Protein 2Q0Z (pdb70)

Structure (mmCIF, N/CA/C/O backbone):
data_2Q0Z
#
_entry.id   2Q0Z
#
_cell.length_a   94.550
_cell.length_b   94.550
_cell.length_c   74.109
_cell.angle_alpha   90.000
_cell.angle_beta   90.000
_cell.angle_gamma   120.000
#
_symmetry.space_group_name_H-M   'P 31 2 1'
#
loop_
_entity.id
_entity.type
_entity.pdbx_description
1 polymer 'Protein PRO2281'
2 water water
#
loop_
_atom_site.group_PDB
_atom_site.id
_atom_site.type_symbol
_atom_site.label_atom_id
_atom_site.label_alt_id
_atom_site.label_comp_id
_atom_site.label_asym_id
_atom_site.label_entity_id
_atom_site.label_seq_id
_atom_site.pdbx_PDB_ins_code
_atom_site.Cartn_x
_atom_site.Cartn_y
_atom_site.Cartn_z
_atom_site.occupancy
_atom_site.B_iso_or_equiv
_atom_site.auth_seq_id
_atom_site.auth_comp_id
_atom_site.auth_asym_id
_atom_site.auth_atom_id
_atom_site.pdbx_PDB_model_num
ATOM 1 N N . THR A 1 43 ? 6.853 25.212 23.735 1.00 33.11 33 THR X N 1
ATOM 2 C CA . THR A 1 43 ? 6.777 25.595 25.174 1.00 32.81 33 THR X CA 1
ATOM 3 C C . THR A 1 43 ? 5.353 26.009 25.542 1.00 34.20 33 THR X C 1
ATOM 4 O O . THR A 1 43 ? 4.876 27.068 25.129 1.00 33.42 33 THR X O 1
ATOM 8 N N . LYS A 1 44 ? 4.677 25.166 26.316 1.00 34.08 34 LYS X N 1
ATOM 9 C CA . LYS A 1 44 ? 3.308 25.439 26.737 1.00 32.96 34 LYS X CA 1
ATOM 10 C C . LYS A 1 44 ? 3.314 26.078 28.117 1.00 30.46 34 LYS X C 1
ATOM 11 O O . LYS A 1 44 ? 4.346 26.118 28.787 1.00 27.77 34 LYS X O 1
ATOM 17 N N . VAL A 1 45 ? 2.159 26.581 28.541 1.00 26.42 35 VAL X N 1
ATOM 18 C CA . VAL A 1 45 ? 2.059 27.218 29.844 1.00 21.99 35 VAL X CA 1
ATOM 19 C C . VAL A 1 45 ? 2.504 26.244 30.916 1.00 20.52 35 VAL X C 1
ATOM 20 O O . VAL A 1 45 ? 3.186 26.615 31.863 1.00 17.91 35 VAL X O 1
ATOM 24 N N . ARG A 1 46 ? 2.098 24.993 30.755 1.00 18.37 36 ARG X N 1
ATOM 25 C CA . ARG A 1 46 ? 2.474 23.932 31.669 1.00 18.14 36 ARG X CA 1
ATOM 26 C C . ARG A 1 46 ? 3.998 23.911 31.856 1.00 16.71 36 ARG X C 1
ATOM 27 O O . ARG A 1 46 ? 4.485 23.895 32.983 1.00 15.95 36 ARG X O 1
ATOM 35 N N . GLY A 1 47 ? 4.732 23.889 30.741 1.00 15.41 37 GLY X N 1
ATOM 36 C CA . GLY A 1 47 ? 6.184 23.881 30.779 1.00 13.00 37 GLY X CA 1
ATOM 37 C C . GLY A 1 47 ? 6.733 25.121 31.458 1.00 12.44 37 GLY X C 1
ATOM 38 O O . GLY A 1 47 ? 7.693 25.034 32.208 1.00 12.64 37 GLY X O 1
ATOM 39 N N . LEU A 1 48 ? 6.131 26.277 31.213 1.00 11.24 38 LEU X N 1
ATOM 40 C CA . LEU A 1 48 ? 6.607 27.506 31.840 1.00 12.39 38 LEU X CA 1
ATOM 41 C C . LEU A 1 48 ? 6.403 27.477 33.349 1.00 12.53 38 LEU X C 1
ATOM 42 O O . LEU A 1 48 ? 7.254 27.940 34.113 1.00 10.79 38 LEU X O 1
ATOM 47 N N . ILE A 1 49 ? 5.269 26.935 33.781 1.00 10.55 39 ILE X N 1
ATOM 48 C CA . ILE A 1 49 ? 4.986 26.854 35.203 1.00 11.68 39 ILE X CA 1
ATOM 49 C C . ILE A 1 49 ? 5.990 25.904 35.842 1.00 12.92 39 ILE X C 1
ATOM 50 O O . ILE A 1 49 ? 6.447 26.128 36.965 1.00 12.36 39 ILE X O 1
ATOM 55 N N . GLU A 1 50 ? 6.353 24.853 35.114 1.00 13.32 40 GLU X N 1
ATOM 56 C CA . GLU A 1 50 ? 7.322 23.891 35.623 1.00 15.41 40 GLU X CA 1
ATOM 57 C C . GLU A 1 50 ? 8.695 24.548 35.780 1.00 14.56 40 GLU X C 1
ATOM 58 O O . GLU A 1 50 ? 9.408 24.277 36.744 1.00 15.91 40 GLU X O 1
ATOM 64 N N . ILE A 1 51 ? 9.061 25.419 34.842 1.00 13.33 41 ILE X N 1
ATOM 65 C CA . ILE A 1 51 ? 10.348 26.112 34.914 1.00 12.25 41 ILE X CA 1
ATOM 66 C C . ILE A 1 51 ? 10.402 27.003 36.156 1.00 11.70 41 ILE X C 1
ATOM 67 O O . ILE A 1 51 ? 11.434 27.096 36.827 1.00 10.70 41 ILE X O 1
ATOM 72 N N . ILE A 1 52 ? 9.288 27.654 36.466 1.00 9.05 42 ILE X N 1
ATOM 73 C CA . ILE A 1 52 ? 9.234 28.525 37.629 1.00 10.20 42 ILE X CA 1
ATOM 74 C C . ILE A 1 52 ? 9.250 27.725 38.936 1.00 10.95 42 ILE X C 1
ATOM 75 O O . ILE A 1 52 ? 10.005 28.041 39.858 1.00 9.94 42 ILE X O 1
ATOM 80 N N . SER A 1 53 ? 8.432 26.679 39.013 1.00 12.47 43 SER X N 1
ATOM 81 C CA . SER A 1 53 ? 8.370 25.878 40.230 1.00 13.44 43 SER X CA 1
ATOM 82 C C . SER A 1 53 ? 9.602 25.010 40.484 1.00 13.86 43 SER X C 1
ATOM 83 O O . SER A 1 53 ? 9.839 24.595 41.616 1.00 13.57 43 SER X O 1
ATOM 86 N N . ASN A 1 54 ? 10.387 24.739 39.444 1.00 13.64 44 ASN X N 1
ATOM 87 C CA . ASN A 1 54 ? 11.597 23.933 39.608 1.00 14.91 44 ASN X CA 1
ATOM 88 C C . ASN A 1 54 ? 12.797 24.788 40.056 1.00 14.60 44 ASN X C 1
ATOM 89 O O . ASN A 1 54 ? 13.879 24.262 40.299 1.00 15.51 44 ASN X O 1
ATOM 94 N N . ALA A 1 55 ? 12.597 26.098 40.193 1.00 14.15 45 ALA X N 1
ATOM 95 C CA . ALA A 1 55 ? 13.670 27.004 40.604 1.00 13.34 45 ALA X CA 1
ATOM 96 C C . ALA A 1 55 ? 14.289 26.643 41.950 1.00 12.84 45 ALA X C 1
ATOM 97 O O . ALA A 1 55 ? 13.615 26.123 42.841 1.00 13.01 45 ALA X O 1
ATOM 99 N N . ALA A 1 56 ? 15.577 26.940 42.088 1.00 12.19 46 ALA X N 1
ATOM 100 C CA . ALA A 1 56 ? 16.314 26.662 43.319 1.00 14.77 46 ALA X CA 1
ATOM 101 C C . ALA A 1 56 ? 15.775 27.509 44.460 1.00 14.47 46 ALA X C 1
ATOM 102 O O . ALA A 1 56 ? 15.979 27.207 45.638 1.00 13.97 46 ALA X O 1
ATOM 104 N N . GLU A 1 57 ? 15.085 28.579 44.098 1.00 15.59 47 GLU X N 1
ATOM 105 C CA . GLU A 1 57 ? 14.525 29.473 45.084 1.00 16.70 47 GLU X CA 1
ATOM 106 C C . GLU A 1 57 ? 13.422 28.803 45.906 1.00 16.63 47 GLU X C 1
ATOM 107 O O . GLU A 1 57 ? 13.177 29.199 47.040 1.00 14.07 47 GLU X O 1
ATOM 113 N N . TYR A 1 58 ? 12.796 27.764 45.348 1.00 16.35 48 TYR X N 1
ATOM 114 C CA . TYR A 1 58 ? 11.726 27.028 46.027 1.00 17.29 48 TYR X CA 1
ATOM 115 C C . TYR A 1 58 ? 12.210 25.716 46.650 1.00 18.81 48 TYR X C 1
ATOM 116 O O . TYR A 1 58 ? 11.406 24.870 47.035 1.00 18.38 48 TYR X O 1
ATOM 125 N N . GLU A 1 59 ? 13.523 25.562 46.769 1.00 22.13 49 GLU X N 1
ATOM 126 C CA . GLU A 1 59 ? 14.097 24.349 47.322 1.00 25.93 49 GLU X CA 1
ATOM 127 C C . GLU A 1 59 ? 13.705 24.162 48.772 1.00 28.31 49 GLU X C 1
ATOM 128 O O . GLU A 1 59 ? 13.831 23.065 49.308 1.00 27.88 49 GLU X O 1
ATOM 134 N N . ASN A 1 60 ? 13.226 25.224 49.415 1.00 29.83 50 ASN X N 1
ATOM 135 C CA . ASN A 1 60 ? 12.858 25.104 50.818 1.00 30.89 50 ASN X CA 1
ATOM 136 C C . ASN A 1 60 ? 11.428 25.463 51.157 1.00 29.16 50 ASN X C 1
ATOM 137 O O . ASN A 1 60 ? 11.154 25.960 52.247 1.00 27.14 50 ASN X O 1
ATOM 142 N N . ILE A 1 61 ? 10.509 25.214 50.233 1.00 25.88 51 ILE X N 1
ATOM 143 C CA . ILE A 1 61 ? 9.107 25.473 50.520 1.00 23.29 51 ILE X CA 1
ATOM 144 C C . ILE A 1 61 ? 8.667 24.398 51.519 1.00 24.69 51 ILE X C 1
ATOM 145 O O . ILE A 1 61 ? 8.950 23.213 51.339 1.00 23.54 51 ILE X O 1
ATOM 150 N N . PRO A 1 62 ? 7.965 24.799 52.587 1.00 26.55 52 PRO X N 1
ATOM 151 C CA . PRO A 1 62 ? 7.499 23.860 53.609 1.00 27.35 52 PRO X CA 1
ATOM 152 C C . PRO A 1 62 ? 6.805 22.577 53.143 1.00 29.04 52 PRO X C 1
ATOM 153 O O . PRO A 1 62 ? 5.865 22.617 52.348 1.00 26.96 52 PRO X O 1
ATOM 157 N N . ILE A 1 63 ? 7.303 21.439 53.631 1.00 30.37 53 ILE X N 1
ATOM 158 C CA . ILE A 1 63 ? 6.695 20.125 53.370 1.00 31.75 53 ILE X CA 1
ATOM 159 C C . ILE A 1 63 ? 6.105 19.661 54.714 1.00 35.86 53 ILE X C 1
ATOM 160 O O . ILE A 1 63 ? 6.833 19.324 55.649 1.00 33.86 53 ILE X O 1
ATOM 165 N N . ARG A 1 64 ? 4.785 19.599 54.798 1.00 40.70 54 ARG X N 1
ATOM 166 C CA . ARG A 1 64 ? 4.135 19.268 56.054 1.00 46.30 54 ARG X CA 1
ATOM 167 C C . ARG A 1 64 ? 3.619 17.859 56.182 1.00 51.16 54 ARG X C 1
ATOM 168 O O . ARG A 1 64 ? 3.342 17.192 55.193 1.00 52.09 54 ARG X O 1
ATOM 176 N N . HIS A 1 65 ? 3.556 17.403 57.423 1.00 57.68 55 HIS X N 1
ATOM 177 C CA . HIS A 1 65 ? 2.902 16.154 57.738 1.00 64.89 55 HIS X CA 1
ATOM 178 C C . HIS A 1 65 ? 1.397 16.421 57.596 1.00 67.40 55 HIS X C 1
ATOM 179 O O . HIS A 1 65 ? 0.865 17.429 58.098 1.00 65.25 55 HIS X O 1
ATOM 186 N N . HIS A 1 66 ? 0.719 15.534 56.893 1.00 69.93 56 HIS X N 1
ATOM 187 C CA . HIS A 1 66 ? -0.715 15.601 56.844 1.00 68.65 56 HIS X CA 1
ATOM 188 C C . HIS A 1 66 ? -1.319 16.546 55.863 1.00 64.22 56 HIS X C 1
ATOM 189 O O . HIS A 1 66 ? -2.472 16.950 55.990 1.00 61.37 56 HIS X O 1
ATOM 196 N N . GLU A 1 67 ? -0.533 16.931 54.880 1.00 58.83 57 GLU X N 1
ATOM 197 C CA . GLU A 1 67 ? -1.123 17.741 53.841 1.00 56.31 57 GLU X CA 1
ATOM 198 C C . GLU A 1 67 ? -1.341 16.916 52.572 1.00 56.12 57 GLU X C 1
ATOM 199 O O . GLU A 1 67 ? -2.111 17.331 51.703 1.00 56.13 57 GLU X O 1
ATOM 205 N N . ASP A 1 68 ? -0.734 15.732 52.489 1.00 58.78 58 ASP X N 1
ATOM 206 C CA . ASP A 1 68 ? -0.747 15.002 51.229 1.00 59.92 58 ASP X CA 1
ATOM 207 C C . ASP A 1 68 ? -2.122 14.838 50.701 1.00 61.46 58 ASP X C 1
ATOM 208 O O . ASP A 1 68 ? -2.348 14.799 49.496 1.00 63.36 58 ASP X O 1
ATOM 213 N N . ASN A 1 69 ? -3.056 14.773 51.627 1.00 63.44 59 ASN X N 1
ATOM 214 C CA . ASN A 1 69 ? -4.441 14.590 51.265 1.00 66.80 59 ASN X CA 1
ATOM 215 C C . ASN A 1 69 ? -4.925 15.708 50.361 1.00 63.68 59 ASN X C 1
ATOM 216 O O . ASN A 1 69 ? -5.377 15.460 49.237 1.00 65.80 59 ASN X O 1
ATOM 221 N N . LEU A 1 70 ? -4.845 16.937 50.870 1.00 58.33 60 LEU X N 1
ATOM 222 C CA . LEU A 1 70 ? -5.245 18.115 50.110 1.00 50.70 60 LEU X CA 1
ATOM 223 C C . LEU A 1 70 ? -4.467 18.131 48.803 1.00 47.46 60 LEU X C 1
ATOM 224 O O . LEU A 1 70 ? -5.039 18.375 47.747 1.00 44.13 60 LEU X O 1
ATOM 229 N N . LEU A 1 71 ? -3.168 17.847 48.878 1.00 43.07 61 LEU X N 1
ATOM 230 C CA . LEU A 1 71 ? -2.298 17.893 47.703 1.00 41.37 61 LEU X CA 1
ATOM 231 C C . LEU A 1 71 ? -2.650 16.867 46.654 1.00 43.74 61 LEU X C 1
ATOM 232 O O . LEU A 1 71 ? -2.628 17.148 45.455 1.00 40.69 61 LEU X O 1
ATOM 237 N N . ARG A 1 72 ? -2.958 15.670 47.126 1.00 47.81 62 ARG X N 1
ATOM 238 C CA . ARG A 1 72 ? -3.375 14.581 46.272 1.00 52.07 62 ARG X CA 1
ATOM 239 C C . ARG A 1 72 ? -4.640 14.992 45.539 1.00 54.85 62 ARG X C 1
ATOM 240 O O . ARG A 1 72 ? -4.802 14.678 44.364 1.00 53.21 62 ARG X O 1
ATOM 248 N N . GLN A 1 73 ? -5.543 15.686 46.236 1.00 58.45 63 GLN X N 1
ATOM 249 C CA . GLN A 1 73 ? -6.812 16.072 45.624 1.00 60.81 63 GLN X CA 1
ATOM 250 C C . GLN A 1 73 ? -6.591 17.255 44.728 1.00 56.93 63 GLN X C 1
ATOM 251 O O . GLN A 1 73 ? -7.059 17.265 43.596 1.00 56.56 63 GLN X O 1
ATOM 257 N N . LEU A 1 74 ? -5.914 18.262 45.261 1.00 50.88 64 LEU X N 1
ATOM 258 C CA . LEU A 1 74 ? -5.476 19.408 44.481 1.00 42.72 64 LEU X CA 1
ATOM 259 C C . LEU A 1 74 ? -4.909 18.872 43.152 1.00 40.22 64 LEU X C 1
ATOM 260 O O . LEU A 1 74 ? -5.283 19.340 42.086 1.00 38.67 64 LEU X O 1
ATOM 265 N N . ALA A 1 75 ? -3.999 17.899 43.232 1.00 38.97 65 ALA X N 1
ATOM 266 C CA . ALA A 1 75 ? -3.381 17.311 42.048 1.00 40.24 65 ALA X CA 1
ATOM 267 C C . ALA A 1 75 ? -4.412 16.713 41.115 1.00 42.92 65 ALA X C 1
ATOM 268 O O . ALA A 1 75 ? -4.151 16.530 39.932 1.00 41.70 65 ALA X O 1
ATOM 270 N N . GLN A 1 76 ? -5.580 16.392 41.650 1.00 47.35 66 GLN X N 1
ATOM 271 C CA . GLN A 1 76 ? -6.633 15.813 40.837 1.00 51.84 66 GLN X CA 1
ATOM 272 C C . GLN A 1 76 ? -7.440 16.874 40.094 1.00 49.74 66 GLN X C 1
ATOM 273 O O . GLN A 1 76 ? -7.982 16.606 39.019 1.00 47.14 66 GLN X O 1
ATOM 279 N N . LYS A 1 77 ? -7.488 18.074 40.672 1.00 46.55 67 LYS X N 1
ATOM 280 C CA . LYS A 1 77 ? -8.293 19.185 40.173 1.00 40.83 67 LYS X CA 1
ATOM 281 C C . LYS A 1 77 ? -7.635 20.235 39.295 1.00 35.59 67 LYS X C 1
ATOM 282 O O . LYS A 1 77 ? -8.283 20.793 38.412 1.00 32.28 67 LYS X O 1
ATOM 288 N N . VAL A 1 78 ? -6.359 20.512 39.537 1.00 30.18 68 VAL X N 1
ATOM 289 C CA . VAL A 1 78 ? -5.653 21.507 38.741 1.00 26.41 68 VAL X CA 1
ATOM 290 C C . VAL A 1 78 ? -5.735 21.167 37.258 1.00 25.04 68 VAL X C 1
ATOM 291 O O . VAL A 1 78 ? -5.793 19.996 36.881 1.00 26.59 68 VAL X O 1
ATOM 295 N N . PRO A 1 79 ? -5.740 22.195 36.397 1.00 24.33 69 PRO X N 1
ATOM 296 C CA . PRO A 1 79 ? -5.818 22.065 34.938 1.00 24.95 69 PRO X CA 1
ATOM 297 C C . PRO A 1 79 ? -4.715 21.228 34.289 1.00 25.94 69 PRO X C 1
ATOM 298 O O . PRO A 1 79 ? -4.936 20.612 33.244 1.00 25.62 69 PRO X O 1
ATOM 302 N N . HIS A 1 80 ? -3.525 21.217 34.888 1.00 24.89 70 HIS X N 1
ATOM 303 C CA . HIS A 1 80 ? -2.410 20.446 34.327 1.00 26.32 70 HIS X CA 1
ATOM 304 C C . HIS A 1 80 ? -1.940 19.371 35.287 1.00 30.54 70 HIS X C 1
ATOM 305 O O . HIS A 1 80 ? -1.078 19.595 36.140 1.00 26.85 70 HIS X O 1
ATOM 312 N N . LYS A 1 81 ? -2.494 18.180 35.111 1.00 34.97 71 LYS X N 1
ATOM 313 C CA . LYS A 1 81 ? -2.200 17.094 36.016 1.00 39.40 71 LYS X CA 1
ATOM 314 C C . LYS A 1 81 ? -0.755 16.654 35.997 1.00 38.53 71 LYS X C 1
ATOM 315 O O . LYS A 1 81 ? -0.133 16.586 34.948 1.00 34.05 71 LYS X O 1
ATOM 321 N N . LEU A 1 82 ? -0.223 16.391 37.185 1.00 38.12 72 LEU X N 1
ATOM 322 C CA . LEU A 1 82 ? 1.165 15.980 37.342 1.00 40.26 72 LEU X CA 1
ATOM 323 C C . LEU A 1 82 ? 1.286 14.470 37.351 1.00 48.68 72 LEU X C 1
ATOM 324 O O . LEU A 1 82 ? 0.390 13.763 37.808 1.00 42.52 72 LEU X O 1
ATOM 329 N N . ASN A 1 83 ? 2.427 13.990 36.888 1.00 62.35 73 ASN X N 1
ATOM 330 C CA . ASN A 1 83 ? 2.643 12.582 36.769 1.00 72.70 73 ASN X CA 1
ATOM 331 C C . ASN A 1 83 ? 2.974 11.716 37.952 1.00 75.80 73 ASN X C 1
ATOM 332 O O . ASN A 1 83 ? 2.118 11.046 38.498 1.00 77.45 73 ASN X O 1
ATOM 337 N N . ASN A 1 84 ? 4.193 11.759 38.431 1.00 77.74 74 ASN X N 1
ATOM 338 C CA . ASN A 1 84 ? 4.629 10.772 39.481 1.00 81.12 74 ASN X CA 1
ATOM 339 C C . ASN A 1 84 ? 4.372 11.389 40.802 1.00 75.21 74 ASN X C 1
ATOM 340 O O . ASN A 1 84 ? 4.360 10.521 41.795 1.00 78.21 74 ASN X O 1
ATOM 345 N N . PRO A 1 85 ? 3.523 12.468 40.673 1.00 62.39 75 PRO X N 1
ATOM 346 C CA . PRO A 1 85 ? 3.655 13.213 41.897 1.00 58.11 75 PRO X CA 1
ATOM 347 C C . PRO A 1 85 ? 4.257 12.835 43.135 1.00 53.77 75 PRO X C 1
ATOM 348 O O . PRO A 1 85 ? 3.719 12.012 43.776 1.00 48.97 75 PRO X O 1
ATOM 352 N N . LYS A 1 86 ? 5.436 13.400 43.444 1.00 48.84 76 LYS X N 1
ATOM 353 C CA . LYS A 1 86 ? 6.065 13.131 44.739 1.00 46.36 76 LYS X CA 1
ATOM 354 C C . LYS A 1 86 ? 5.651 14.250 45.717 1.00 43.94 76 LYS X C 1
ATOM 355 O O . LYS A 1 86 ? 6.310 15.291 45.783 1.00 41.73 76 LYS X O 1
ATOM 361 N N . PHE A 1 87 ? 4.573 14.037 46.474 1.00 42.20 77 PHE X N 1
ATOM 362 C CA . PHE A 1 87 ? 4.077 15.028 47.432 1.00 41.66 77 PHE X CA 1
ATOM 363 C C . PHE A 1 87 ? 5.000 15.279 48.620 1.00 42.99 77 PHE X C 1
ATOM 364 O O . PHE A 1 87 ? 4.544 15.564 49.728 1.00 41.53 77 PHE X O 1
ATOM 372 N N . ASN A 1 88 ? 6.299 15.180 48.370 1.00 45.73 78 ASN X N 1
ATOM 373 C CA . ASN A 1 88 ? 7.319 15.408 49.384 1.00 46.04 78 ASN X CA 1
ATOM 374 C C . ASN A 1 88 ? 8.355 16.340 48.775 1.00 41.68 78 ASN X C 1
ATOM 375 O O . ASN A 1 88 ? 9.280 16.806 49.438 1.00 38.28 78 ASN X O 1
ATOM 380 N N . ASP A 1 89 ? 8.157 16.617 47.495 1.00 35.98 79 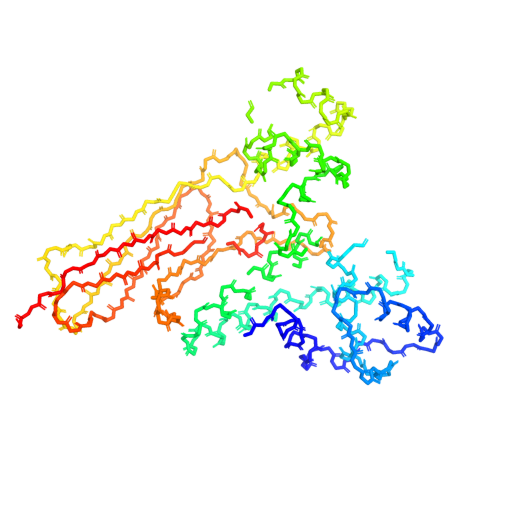ASP X N 1
ATOM 381 C CA . ASP A 1 89 ? 9.036 17.464 46.715 1.00 31.64 79 ASP X CA 1
ATOM 382 C C . ASP A 1 89 ? 8.535 18.890 46.802 1.00 28.37 79 ASP X C 1
ATOM 383 O O . ASP A 1 89 ? 7.419 19.172 46.404 1.00 26.51 79 ASP X O 1
ATOM 388 N N . PRO A 1 90 ? 9.344 19.808 47.329 1.00 25.03 80 PRO X N 1
ATOM 389 C CA . PRO A 1 90 ? 8.906 21.201 47.426 1.00 23.08 80 PRO X CA 1
ATOM 390 C C . PRO A 1 90 ? 8.538 21.760 46.062 1.00 21.04 80 PRO X C 1
ATOM 391 O O . PRO A 1 90 ? 7.680 22.624 45.966 1.00 19.19 80 PRO X O 1
ATOM 395 N N . HIS A 1 91 ? 9.196 21.277 45.013 1.00 19.52 81 HIS X N 1
ATOM 396 C CA . HIS A 1 91 ? 8.917 21.753 43.666 1.00 18.82 81 HIS X CA 1
ATOM 397 C C . HIS A 1 91 ? 7.585 21.236 43.156 1.00 19.76 81 HIS X C 1
ATOM 398 O O . HIS A 1 91 ? 6.923 21.897 42.364 1.00 20.23 81 HIS X O 1
ATOM 405 N N . VAL A 1 92 ? 7.174 20.065 43.623 1.00 19.70 82 VAL X N 1
ATOM 406 C CA . VAL A 1 92 ? 5.883 19.530 43.209 1.00 18.72 82 VAL X CA 1
ATOM 407 C C . VAL A 1 92 ? 4.801 20.351 43.903 1.00 19.13 82 VAL X C 1
ATOM 408 O O . VAL A 1 92 ? 3.833 20.779 43.279 1.00 17.50 82 VAL X O 1
ATOM 412 N N . LYS A 1 93 ? 4.965 20.558 45.204 1.00 19.71 83 LYS X N 1
ATOM 413 C CA . LYS A 1 93 ? 4.017 21.361 45.961 1.00 20.25 83 LYS X CA 1
ATOM 414 C C . LYS A 1 93 ? 3.885 22.744 45.347 1.00 18.97 83 LYS X C 1
ATOM 415 O O . LYS A 1 93 ? 2.784 23.257 45.194 1.00 19.43 83 LYS X O 1
ATOM 421 N N . THR A 1 94 ? 5.020 23.352 45.018 1.00 17.19 84 THR X N 1
ATOM 422 C CA . THR A 1 94 ? 5.034 24.681 44.426 1.00 16.18 84 THR X CA 1
ATOM 423 C C . THR A 1 94 ? 4.261 24.730 43.107 1.00 16.90 84 THR X C 1
ATOM 424 O O . THR A 1 94 ? 3.560 25.702 42.826 1.00 16.39 84 THR X O 1
ATOM 428 N N . ASN A 1 95 ? 4.386 23.680 42.302 1.00 15.77 85 ASN X N 1
ATOM 429 C CA . ASN A 1 95 ? 3.692 23.623 41.021 1.00 16.10 85 ASN X CA 1
ATOM 430 C C . ASN A 1 95 ? 2.178 23.567 41.232 1.00 16.12 85 ASN X C 1
ATOM 431 O O . ASN A 1 95 ? 1.414 24.240 40.534 1.00 13.47 85 ASN X O 1
ATOM 436 N N . LEU A 1 96 ? 1.743 22.768 42.200 1.00 15.22 86 LEU X N 1
ATOM 437 C CA . LEU A 1 96 ? 0.318 22.649 42.485 1.00 14.68 86 LEU X CA 1
ATOM 438 C C . LEU A 1 96 ? -0.252 23.945 43.063 1.00 13.59 86 LEU X C 1
ATOM 439 O O . LEU A 1 96 ? -1.347 24.365 42.689 1.00 13.15 86 LEU X O 1
ATOM 444 N N . LEU A 1 97 ? 0.483 24.576 43.976 1.00 12.52 87 LEU X N 1
ATOM 445 C CA . LEU A 1 97 ? 0.011 25.815 44.585 1.00 12.36 87 LEU X CA 1
ATOM 446 C C . LEU A 1 97 ? -0.046 26.954 43.569 1.00 12.28 87 LEU X C 1
ATOM 447 O O . LEU A 1 97 ? -0.871 27.859 43.690 1.00 11.10 87 LEU X O 1
ATOM 452 N N . LEU A 1 98 ? 0.825 26.913 42.567 1.00 11.94 88 LEU X N 1
ATOM 453 C CA . LEU A 1 98 ? 0.806 27.947 41.541 1.00 11.74 88 LEU X CA 1
ATOM 454 C C . LEU A 1 98 ? -0.444 27.759 40.686 1.00 12.24 88 LEU X C 1
ATOM 455 O O . LEU A 1 98 ? -1.124 28.726 40.353 1.00 11.35 88 LEU X O 1
ATOM 460 N N . GLN A 1 99 ? -0.756 26.513 40.343 1.00 14.60 89 GLN X N 1
ATOM 461 C CA . GLN A 1 99 ? -1.942 26.241 39.532 1.00 15.93 89 GLN X CA 1
ATOM 462 C C . GLN A 1 99 ? -3.213 26.565 40.306 1.00 15.80 89 GLN X C 1
ATOM 463 O O . GLN A 1 99 ? -4.183 27.071 39.741 1.00 16.69 89 GLN X O 1
ATOM 469 N N . ALA A 1 100 ? -3.200 26.263 41.600 1.00 14.63 90 ALA X N 1
ATOM 470 C CA . ALA A 1 100 ? -4.345 26.524 42.459 1.00 16.15 90 ALA X CA 1
ATOM 471 C C . ALA A 1 100 ? -4.597 28.029 42.522 1.00 17.71 90 ALA X C 1
ATOM 472 O O . ALA A 1 100 ? -5.744 28.479 42.536 1.00 17.21 90 ALA X O 1
ATOM 474 N N . HIS A 1 101 ? -3.511 28.798 42.565 1.00 14.63 91 HIS X N 1
ATOM 475 C CA . HIS A 1 101 ? -3.589 30.255 42.612 1.00 13.55 91 HIS X CA 1
ATOM 476 C C . HIS A 1 101 ? -4.242 30.767 41.327 1.00 13.85 91 HIS X C 1
ATOM 477 O O . HIS A 1 101 ? -5.160 31.587 41.367 1.00 13.26 91 HIS X O 1
ATOM 484 N N . LEU A 1 102 ? -3.765 30.268 40.191 1.00 12.40 92 LEU X N 1
ATOM 485 C CA . LEU A 1 102 ? -4.297 30.663 38.894 1.00 12.35 92 LEU X CA 1
ATOM 486 C C . LEU A 1 102 ? -5.766 30.285 38.735 1.00 11.62 92 LEU X C 1
ATOM 487 O O . LEU A 1 102 ? -6.514 30.962 38.034 1.00 12.13 92 LEU X O 1
ATOM 492 N N . SER A 1 103 ? -6.169 29.194 39.374 1.00 12.28 93 SER X N 1
ATOM 493 C CA . SER A 1 103 ? -7.552 28.736 39.302 1.00 15.05 93 SER X CA 1
ATOM 494 C C . SER A 1 103 ? -8.372 29.285 40.462 1.00 16.19 93 SER X C 1
ATOM 495 O O . SER A 1 103 ? -9.573 29.028 40.554 1.00 16.79 93 SER X O 1
ATOM 498 N N . ARG A 1 104 ? -7.719 30.042 41.340 1.00 16.74 94 ARG X N 1
ATOM 499 C CA . ARG A 1 104 ? -8.377 30.632 42.503 1.00 21.04 94 ARG X CA 1
ATOM 500 C C . ARG A 1 104 ? -9.153 29.570 43.283 1.00 25.61 94 ARG X C 1
ATOM 501 O O . ARG A 1 104 ? -10.352 29.711 43.526 1.00 23.68 94 ARG X O 1
ATOM 517 N N . GLN A 1 106 ? -9.888 27.031 46.647 1.00 43.55 96 GLN X N 1
ATOM 518 C CA . GLN A 1 106 ? -9.913 27.057 48.097 1.00 48.23 96 GLN X CA 1
ATOM 519 C C . GLN A 1 106 ? -8.762 26.281 48.719 1.00 44.69 96 GLN X C 1
ATOM 520 O O . GLN A 1 106 ? -8.572 25.105 48.403 1.00 44.37 96 GLN X O 1
ATOM 526 N N . LEU A 1 107 ? -7.995 26.932 49.591 1.00 41.34 97 LEU X N 1
ATOM 527 C CA . LEU A 1 107 ? -6.928 26.246 50.323 1.00 37.10 97 LEU X CA 1
ATOM 528 C C . LEU A 1 107 ? -6.950 26.504 51.830 1.00 34.77 97 LEU X C 1
ATOM 529 O O . LEU A 1 107 ? -7.510 27.492 52.319 1.00 34.56 97 LEU X O 1
ATOM 534 N N . SER A 1 108 ? -6.317 25.584 52.551 1.00 31.80 98 SER X N 1
ATOM 535 C CA . SER A 1 108 ? -6.142 25.685 53.995 1.00 30.84 98 SER X CA 1
ATOM 536 C C . SER A 1 108 ? -5.293 26.914 54.311 1.00 30.77 98 SER X C 1
ATOM 537 O O . SER A 1 108 ? -4.464 27.356 53.508 1.00 30.61 98 SER X O 1
ATOM 540 N N . ALA A 1 109 ? -5.497 27.453 55.501 1.00 30.69 99 ALA X N 1
ATOM 541 C CA . ALA A 1 109 ? -4.777 28.634 55.928 1.00 31.58 99 ALA X CA 1
ATOM 542 C C . ALA A 1 109 ? -3.282 28.441 55.731 1.00 32.75 99 ALA X C 1
ATOM 543 O O . ALA A 1 109 ? -2.587 29.336 55.255 1.00 31.21 99 ALA X O 1
ATOM 545 N N . GLU A 1 110 ? -2.799 27.256 56.083 1.00 33.40 100 GLU X N 1
ATOM 546 C CA . GLU A 1 110 ? -1.387 26.931 55.962 1.00 35.04 100 GLU X CA 1
ATOM 547 C C . GLU A 1 110 ? -0.948 26.937 54.509 1.00 32.07 100 GLU X C 1
ATOM 548 O O . GLU A 1 110 ? 0.080 27.513 54.161 1.00 29.63 100 GLU X O 1
ATOM 554 N N . LEU A 1 111 ? -1.723 26.274 53.662 1.00 28.63 101 LEU X N 1
ATOM 555 C CA . LEU A 1 111 ? -1.396 26.239 52.249 1.00 25.86 101 LEU X CA 1
ATOM 556 C C . LEU A 1 111 ? -1.468 27.639 51.653 1.00 26.68 101 LEU X C 1
ATOM 557 O O . LEU A 1 111 ? -0.710 27.969 50.742 1.00 25.29 101 LEU X O 1
ATOM 562 N N . GLN A 1 112 ? -2.380 28.461 52.162 1.00 28.25 102 GLN X N 1
ATOM 563 C CA . GLN A 1 112 ? -2.514 29.822 51.666 1.00 30.41 102 GLN X CA 1
ATOM 564 C C . GLN A 1 112 ? -1.259 30.606 52.024 1.00 31.02 102 GLN X C 1
ATOM 565 O O . GLN A 1 112 ? -0.810 31.459 51.258 1.00 29.81 102 GLN X O 1
ATOM 571 N N . SER A 1 113 ? -0.695 30.313 53.192 1.00 30.35 103 SER X N 1
ATOM 572 C CA . SER A 1 113 ? 0.521 30.984 53.634 1.00 28.53 103 SER X CA 1
ATOM 573 C C . SER A 1 113 ? 1.696 30.536 52.777 1.00 26.10 103 SER X C 1
ATOM 574 O O . SER A 1 113 ? 2.563 31.340 52.436 1.00 23.21 103 SER X O 1
ATOM 577 N N . ASP A 1 114 ? 1.733 29.250 52.439 1.00 23.09 104 ASP X N 1
ATOM 578 C CA . ASP A 1 114 ? 2.810 28.737 51.602 1.00 19.72 104 ASP X CA 1
ATOM 579 C C . ASP A 1 114 ? 2.715 29.420 50.235 1.00 19.03 104 ASP X C 1
ATOM 580 O O . ASP A 1 114 ? 3.723 29.828 49.663 1.00 17.18 104 ASP X O 1
ATOM 585 N N . THR A 1 115 ? 1.491 29.548 49.728 1.00 17.12 105 THR X N 1
ATOM 586 C CA . THR A 1 115 ? 1.242 30.179 48.434 1.00 17.65 105 THR X CA 1
ATOM 587 C C . THR A 1 115 ? 1.746 31.618 48.410 1.00 19.05 105 THR X C 1
ATOM 588 O O . THR A 1 115 ? 2.287 32.084 47.404 1.00 16.18 105 THR X O 1
ATOM 592 N N . GLU A 1 116 ? 1.553 32.323 49.519 1.00 20.54 106 GLU X N 1
ATOM 593 C CA . GLU A 1 116 ? 1.981 33.709 49.611 1.00 22.87 106 GLU X CA 1
ATOM 594 C C . GLU A 1 116 ? 3.499 33.777 49.522 1.00 22.18 106 GLU X C 1
ATOM 595 O O . GLU A 1 116 ? 4.058 34.698 48.925 1.00 20.40 106 GLU X O 1
ATOM 601 N N . GLU A 1 117 ? 4.167 32.790 50.107 1.00 21.17 107 GLU X N 1
ATOM 602 C CA . GLU A 1 117 ? 5.623 32.755 50.082 1.00 20.70 107 GLU X CA 1
ATOM 603 C C . GLU A 1 117 ? 6.113 32.531 48.656 1.00 17.55 107 GLU X C 1
ATOM 604 O O . GLU A 1 117 ? 7.003 33.223 48.179 1.00 17.74 107 GLU X O 1
ATOM 610 N N . ILE A 1 118 ? 5.524 31.552 47.985 1.00 15.79 108 ILE X N 1
ATOM 611 C CA . ILE A 1 118 ? 5.864 31.233 46.606 1.00 13.80 108 ILE X CA 1
ATOM 612 C C . ILE A 1 118 ? 5.673 32.482 45.743 1.00 12.12 108 ILE X C 1
ATOM 613 O O . ILE A 1 118 ? 6.548 32.888 44.977 1.00 11.57 108 ILE X O 1
ATOM 618 N N . LEU A 1 119 ? 4.507 33.097 45.888 1.00 11.40 109 LEU X N 1
ATOM 619 C CA . LEU A 1 119 ? 4.174 34.277 45.104 1.00 12.20 109 LEU X CA 1
ATOM 620 C C . LEU A 1 119 ? 5.154 35.433 45.270 1.00 12.41 109 LEU X C 1
ATOM 621 O O . LEU A 1 119 ? 5.399 36.184 44.323 1.00 12.20 109 LEU X O 1
ATOM 626 N N . SER A 1 120 ? 5.718 35.578 46.465 1.00 11.98 110 SER X N 1
ATOM 627 C CA . SER A 1 120 ? 6.650 36.671 46.717 1.00 13.24 110 SER X CA 1
ATOM 628 C C . SER A 1 120 ? 7.956 36.561 45.932 1.00 13.65 110 SER X C 1
ATOM 629 O O . SER A 1 120 ? 8.712 37.529 45.843 1.00 12.86 110 SER X O 1
ATOM 632 N N . LYS A 1 121 ? 8.219 35.392 45.361 1.00 12.44 111 LYS X N 1
ATOM 633 C CA . LYS A 1 121 ? 9.447 35.183 44.594 1.00 13.11 111 LYS X CA 1
ATOM 634 C C . LYS A 1 121 ? 9.160 34.945 43.115 1.00 12.43 111 LYS X C 1
ATOM 635 O O . LYS A 1 121 ? 10.072 34.971 42.286 1.00 11.53 111 LYS X O 1
ATOM 641 N N . ALA A 1 122 ? 7.889 34.728 42.793 1.00 10.83 112 ALA X N 1
ATOM 642 C CA . ALA A 1 122 ? 7.467 34.428 41.429 1.00 9.70 112 ALA X CA 1
ATOM 643 C C . ALA A 1 122 ? 7.739 35.447 40.322 1.00 10.10 112 ALA X C 1
ATOM 644 O O . ALA A 1 122 ? 8.264 35.085 39.267 1.00 10.10 112 ALA X O 1
ATOM 646 N N . ILE A 1 123 ? 7.373 36.707 40.525 1.00 9.46 113 ILE X N 1
ATOM 647 C CA . ILE A 1 123 ? 7.588 37.692 39.474 1.00 9.47 113 ILE X CA 1
ATOM 648 C C . ILE A 1 123 ? 9.046 37.780 39.033 1.00 12.17 113 ILE X C 1
ATOM 649 O O . ILE A 1 123 ? 9.342 37.722 37.836 1.00 8.65 113 ILE X O 1
ATOM 654 N N . ARG A 1 124 ? 9.954 37.926 39.991 1.00 13.04 114 ARG X N 1
ATOM 655 C CA . ARG A 1 124 ? 11.364 38.017 39.660 1.00 15.07 114 ARG X CA 1
ATOM 656 C C . ARG A 1 124 ? 11.814 36.783 38.875 1.00 12.95 114 ARG X C 1
ATOM 657 O O . ARG A 1 124 ? 12.597 36.899 37.932 1.00 8.35 114 ARG X O 1
ATOM 665 N N . LEU A 1 125 ? 11.304 35.612 39.237 1.00 9.91 115 LEU X N 1
ATOM 666 C CA . LEU A 1 125 ? 11.675 34.393 38.521 1.00 8.60 115 LEU X CA 1
ATOM 667 C C . LEU A 1 125 ? 11.121 34.394 37.101 1.00 8.16 115 LEU X C 1
ATOM 668 O O . LEU A 1 125 ? 11.799 33.984 36.160 1.00 5.57 115 LEU X O 1
ATOM 673 N N . ILE A 1 126 ? 9.889 34.860 36.947 1.00 8.54 116 ILE X N 1
ATOM 674 C CA . ILE A 1 126 ? 9.265 34.908 35.630 1.00 6.97 116 ILE X CA 1
ATOM 675 C C . ILE A 1 126 ? 10.010 35.890 34.731 1.00 7.11 116 ILE X C 1
ATOM 676 O O . ILE A 1 126 ? 10.229 35.620 33.556 1.00 5.89 116 ILE X O 1
ATOM 681 N N . GLN A 1 127 ? 10.412 37.026 35.286 1.00 7.27 117 GLN X N 1
ATOM 682 C CA . GLN A 1 127 ? 11.149 38.012 34.507 1.00 8.84 117 GLN X CA 1
ATOM 683 C C . GLN A 1 127 ? 12.468 37.419 34.027 1.00 8.90 117 GLN X C 1
ATOM 684 O O . GLN A 1 127 ? 12.867 37.646 32.890 1.00 6.92 117 GLN X O 1
ATOM 690 N N . ALA A 1 128 ? 13.136 36.659 34.891 1.00 9.22 118 ALA X N 1
ATOM 691 C CA . ALA A 1 128 ? 14.406 36.031 34.536 1.00 8.19 118 ALA X CA 1
ATOM 692 C C . ALA A 1 128 ? 14.166 35.027 33.415 1.00 9.41 118 ALA X C 1
ATOM 693 O O . ALA A 1 128 ? 14.982 34.895 32.503 1.00 9.20 118 ALA X O 1
ATOM 695 N N . CYS A 1 129 ? 13.043 34.318 33.492 1.00 9.31 119 CYS X N 1
ATOM 696 C CA . CYS A 1 129 ? 12.683 33.335 32.473 1.00 9.01 119 CYS X CA 1
ATOM 697 C C . CYS A 1 129 ? 12.482 34.041 31.130 1.00 8.55 119 CYS X C 1
ATOM 698 O O . CYS A 1 129 ? 12.931 33.557 30.088 1.00 8.88 119 CYS X O 1
ATOM 701 N N . VAL A 1 130 ? 11.801 35.185 31.154 1.00 7.42 120 VAL X N 1
ATOM 702 C CA . VAL A 1 130 ? 11.576 35.950 29.929 1.00 8.21 120 VAL X CA 1
ATOM 703 C C .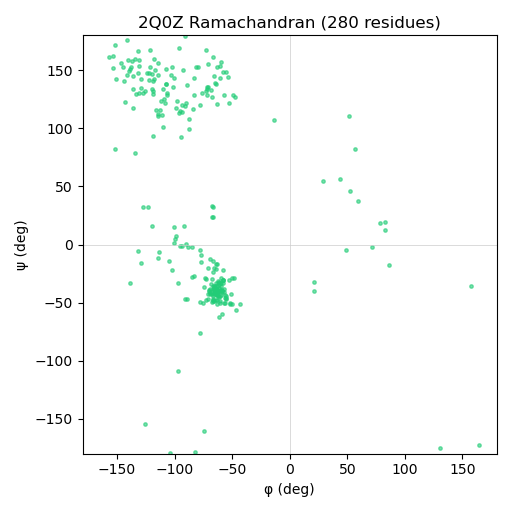 VAL A 1 130 ? 12.932 36.373 29.360 1.00 8.95 120 VAL X C 1
ATOM 704 O O . VAL A 1 130 ? 13.165 36.266 28.157 1.00 8.43 120 VAL X O 1
ATOM 708 N N . ASP A 1 131 ? 13.810 36.865 30.233 1.00 10.12 121 ASP X N 1
ATOM 709 C CA . ASP A 1 131 ? 15.169 37.255 29.857 1.00 10.98 121 ASP X CA 1
ATOM 710 C C . ASP A 1 131 ? 15.876 36.111 29.102 1.00 9.71 121 ASP X C 1
ATOM 711 O O . ASP A 1 131 ? 16.450 36.323 28.036 1.00 5.72 121 ASP X O 1
ATOM 716 N N . VAL A 1 132 ? 15.837 34.907 29.662 1.00 9.52 122 VAL X N 1
ATOM 717 C CA . VAL A 1 132 ? 16.486 33.737 29.055 1.00 7.76 122 VAL X CA 1
ATOM 718 C C . VAL A 1 132 ? 15.900 33.349 27.695 1.00 7.38 122 VAL X C 1
ATOM 719 O O . VAL A 1 132 ? 16.627 33.180 26.704 1.00 6.07 122 VAL X O 1
ATOM 723 N N . LEU A 1 133 ? 14.581 33.204 27.652 1.00 6.26 123 LEU X N 1
ATOM 724 C CA . LEU A 1 133 ? 13.900 32.816 26.424 1.00 6.01 123 LEU X CA 1
ATOM 725 C C . LEU A 1 133 ? 14.073 33.849 25.314 1.00 5.07 123 LEU X C 1
ATOM 726 O O . LEU A 1 133 ? 14.275 33.486 24.156 1.00 5.21 123 LEU X O 1
ATOM 731 N N . SER A 1 134 ? 14.006 35.129 25.667 1.00 4.77 124 SER X N 1
ATOM 732 C CA . SER A 1 134 ? 14.150 36.189 24.668 1.00 4.82 124 SER X CA 1
ATOM 733 C C . SER A 1 134 ? 15.605 36.339 24.229 1.00 7.21 124 SER X C 1
ATOM 734 O O . SER A 1 134 ? 15.880 36.602 23.061 1.00 6.93 124 SER X O 1
ATOM 737 N N . SER A 1 135 ? 16.542 36.172 25.156 1.00 8.52 125 SER X N 1
ATOM 738 C CA . SER A 1 135 ? 17.954 36.293 24.796 1.00 9.68 125 SER X CA 1
ATOM 739 C C . SER A 1 135 ? 18.319 35.199 23.792 1.00 10.37 125 SER X C 1
ATOM 740 O O . SER A 1 135 ? 19.117 35.415 22.872 1.00 9.42 125 SER X O 1
ATOM 743 N N . ASN A 1 136 ? 17.713 34.028 23.961 1.00 10.56 126 ASN X N 1
ATOM 744 C CA . ASN A 1 136 ? 17.963 32.902 23.067 1.00 10.80 126 ASN X CA 1
ATOM 745 C C . ASN A 1 136 ? 17.218 33.039 21.738 1.00 10.93 126 ASN X C 1
ATOM 746 O O . ASN A 1 136 ? 17.383 32.211 20.846 1.00 9.28 126 ASN X O 1
ATOM 751 N N . GLY A 1 137 ? 16.397 34.082 21.616 1.00 9.49 127 GLY X N 1
ATOM 752 C CA . GLY A 1 137 ? 15.659 34.316 20.383 1.00 10.11 127 GLY X CA 1
ATOM 753 C C . GLY A 1 137 ? 14.358 33.558 20.176 1.00 9.71 127 GLY X C 1
ATOM 754 O O . GLY A 1 137 ? 13.823 33.558 19.064 1.00 9.05 127 GLY X O 1
ATOM 755 N N . TRP A 1 138 ? 13.835 32.924 21.225 1.00 9.01 128 TRP X N 1
ATOM 756 C CA . TRP A 1 138 ? 12.588 32.155 21.124 1.00 9.99 128 TRP X CA 1
ATOM 757 C C . TRP A 1 138 ? 11.361 33.046 21.355 1.00 10.30 128 TRP X C 1
ATOM 758 O O . TRP A 1 138 ? 10.970 33.306 22.494 1.00 7.24 128 TRP X O 1
ATOM 769 N N . LEU A 1 139 ? 10.733 33.458 20.257 1.00 8.44 129 LEU X N 1
ATOM 770 C CA . LEU A 1 139 ? 9.616 34.388 20.310 1.00 8.63 129 LEU X CA 1
ATOM 771 C C . LEU A 1 139 ? 8.374 33.940 21.078 1.00 8.60 129 LEU X C 1
ATOM 772 O O . LEU A 1 139 ? 8.012 34.562 22.074 1.00 6.97 129 LEU X O 1
ATOM 777 N N . SER A 1 140 ? 7.736 32.868 20.628 1.00 9.75 130 SER X N 1
ATOM 778 C CA . SER A 1 140 ? 6.533 32.344 21.280 1.00 11.49 130 SER X CA 1
ATOM 779 C C . SER A 1 140 ? 6.700 32.026 22.759 1.00 11.49 130 SER X C 1
ATOM 780 O O . SER A 1 140 ? 5.849 32.386 23.575 1.00 10.89 130 SER X O 1
ATOM 783 N N . PRO A 1 141 ? 7.787 31.326 23.123 1.00 9.58 131 PRO X N 1
ATOM 784 C CA . PRO A 1 141 ? 8.029 30.979 24.525 1.00 7.63 131 PRO X CA 1
ATOM 785 C C . PRO A 1 141 ? 8.208 32.246 25.357 1.00 7.85 131 PRO X C 1
ATOM 786 O O . PRO A 1 141 ? 7.702 32.342 26.470 1.00 5.76 131 PRO X O 1
ATOM 790 N N . ALA A 1 142 ? 8.929 33.215 24.804 1.00 6.16 132 ALA X N 1
ATOM 791 C CA . ALA A 1 142 ? 9.172 34.480 25.499 1.00 5.86 132 ALA X CA 1
ATOM 792 C C . ALA A 1 142 ? 7.875 35.259 25.706 1.00 3.68 132 ALA X C 1
ATOM 793 O O . ALA A 1 142 ? 7.659 35.845 26.765 1.00 5.91 132 ALA X O 1
ATOM 795 N N . LEU A 1 143 ? 7.010 35.270 24.699 1.00 5.29 133 LEU X N 1
ATOM 796 C CA . LEU A 1 143 ? 5.742 35.990 24.812 1.00 3.72 133 LEU X CA 1
ATOM 797 C C . LEU A 1 143 ? 4.832 35.285 25.810 1.00 4.46 133 LEU X C 1
ATOM 798 O O . LEU A 1 143 ? 4.122 35.933 26.579 1.00 3.49 133 LEU X O 1
ATOM 803 N N . ALA A 1 144 ? 4.858 33.955 25.799 1.00 2.88 134 ALA X N 1
ATOM 804 C CA . ALA A 1 144 ? 4.043 33.178 26.726 1.00 4.16 134 ALA X CA 1
ATOM 805 C C . ALA A 1 144 ? 4.494 33.437 28.165 1.00 5.73 134 ALA X C 1
ATOM 806 O O . ALA A 1 144 ? 3.667 33.529 29.071 1.00 2.33 134 ALA X O 1
ATOM 808 N N . ALA A 1 145 ? 5.806 33.550 28.370 1.00 3.45 135 ALA X N 1
ATOM 809 C CA . ALA A 1 145 ? 6.354 33.804 29.697 1.00 3.92 135 ALA X CA 1
ATOM 810 C C . ALA A 1 145 ? 5.948 35.192 30.170 1.00 5.56 135 ALA X C 1
ATOM 811 O O . ALA A 1 145 ? 5.744 35.418 31.364 1.00 5.76 135 ALA X O 1
ATOM 821 N N . GLU A 1 147 ? 3.144 36.641 29.371 1.00 6.12 137 GLU X N 1
ATOM 822 C CA . GLU A 1 147 ? 1.743 36.501 29.758 1.00 8.78 137 GLU X CA 1
ATOM 823 C C . GLU A 1 147 ? 1.623 35.814 31.117 1.00 9.53 137 GLU X C 1
ATOM 824 O O . GLU A 1 147 ? 0.691 36.086 31.877 1.00 8.12 137 GLU X O 1
ATOM 830 N N . LEU A 1 148 ? 2.557 34.917 31.421 1.00 8.66 138 LEU X N 1
ATOM 831 C CA . LEU A 1 148 ? 2.517 34.221 32.700 1.00 6.77 138 LEU X CA 1
ATOM 832 C C . LEU A 1 148 ? 2.663 35.218 33.850 1.00 4.54 138 LEU X C 1
ATOM 833 O O . LEU A 1 148 ? 2.089 35.020 34.920 1.00 3.84 138 LEU X O 1
ATOM 838 N N . ALA A 1 149 ? 3.435 36.282 33.633 1.00 5.43 139 ALA X N 1
ATOM 839 C CA . ALA A 1 149 ? 3.618 37.294 34.674 1.00 4.31 139 ALA X CA 1
ATOM 840 C C . ALA A 1 149 ? 2.273 37.968 34.932 1.00 6.11 139 ALA X C 1
ATOM 841 O O . ALA A 1 149 ? 1.930 38.264 36.076 1.00 4.62 139 ALA X O 1
ATOM 843 N N . GLN A 1 150 ? 1.521 38.206 33.860 1.00 4.42 140 GLN X N 1
ATOM 844 C CA . GLN A 1 150 ? 0.197 38.823 33.958 1.00 5.51 140 GLN X CA 1
ATOM 845 C C . GLN A 1 150 ? -0.733 37.838 34.691 1.00 6.11 140 GLN X C 1
ATOM 846 O O . GLN A 1 150 ? -1.486 38.218 35.589 1.00 3.42 140 GLN X O 1
ATOM 860 N N . VAL A 1 152 ? -0.053 35.319 36.819 1.00 5.56 142 VAL X N 1
ATOM 861 C CA . VAL A 1 152 ? 0.257 35.194 38.238 1.00 6.20 142 VAL X CA 1
ATOM 862 C C . VAL A 1 152 ? -0.222 36.425 38.997 1.00 7.01 142 VAL X C 1
ATOM 863 O O . VAL A 1 152 ? -0.740 36.315 40.109 1.00 5.01 142 VAL X O 1
ATOM 867 N N . THR A 1 153 ? -0.045 37.597 38.395 1.00 6.67 143 THR X N 1
ATOM 868 C CA . THR A 1 153 ? -0.467 38.844 39.027 1.00 6.43 143 THR X CA 1
ATOM 869 C C . THR A 1 153 ? -1.989 38.923 39.180 1.00 5.46 143 T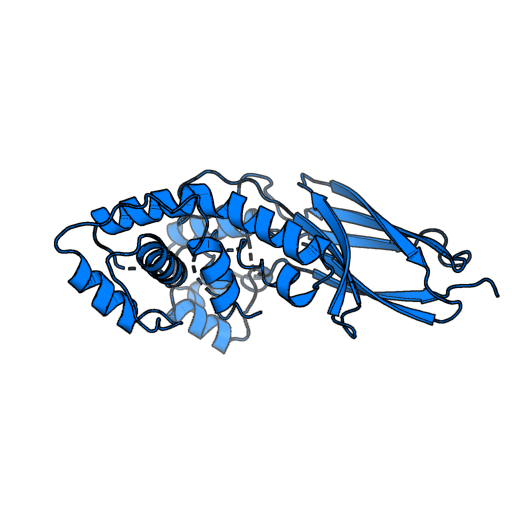HR X C 1
ATOM 870 O O . THR A 1 153 ? -2.502 39.237 40.256 1.00 5.58 143 THR X O 1
ATOM 874 N N . GLN A 1 154 ? -2.709 38.628 38.106 1.00 5.04 144 GLN X N 1
ATOM 875 C CA . GLN A 1 154 ? -4.162 38.697 38.136 1.00 6.45 144 GLN X CA 1
ATOM 876 C C . GLN A 1 154 ? -4.859 37.412 38.597 1.00 7.97 144 GLN X C 1
ATOM 877 O O . GLN A 1 154 ? -6.083 37.378 38.713 1.00 8.88 144 GLN X O 1
ATOM 883 N N . ALA A 1 155 ? -4.080 36.368 38.868 1.00 8.58 145 ALA X N 1
ATOM 884 C CA . ALA A 1 155 ? -4.623 35.084 39.308 1.00 8.45 145 ALA X CA 1
ATOM 885 C C . ALA A 1 155 ? -5.635 34.547 38.301 1.00 10.11 145 ALA X C 1
ATOM 886 O O . ALA A 1 155 ? -6.833 34.441 38.591 1.00 8.82 145 ALA X O 1
ATOM 896 N N . TRP A 1 157 ? -5.904 32.163 34.193 1.00 10.29 147 TRP X N 1
ATOM 897 C CA . TRP A 1 157 ? -5.258 31.419 33.124 1.00 13.90 147 TRP X CA 1
ATOM 898 C C . TRP A 1 157 ? -5.365 32.184 31.814 1.00 16.43 147 TRP X C 1
ATOM 899 O O . TRP A 1 157 ? -6.265 33.003 31.635 1.00 13.92 147 TRP X O 1
ATOM 910 N N . SER A 1 158 ? -4.447 31.904 30.893 1.00 21.57 148 SER X N 1
ATOM 911 C CA . SER A 1 158 ? -4.426 32.578 29.601 1.00 24.70 148 SER X CA 1
ATOM 912 C C . SER A 1 158 ? -5.730 32.392 28.827 1.00 26.82 148 SER X C 1
ATOM 913 O O . SER A 1 158 ? -6.121 33.255 28.043 1.00 26.78 148 SER X O 1
ATOM 916 N N . LYS A 1 159 ? -6.397 31.263 29.034 1.00 29.91 149 LYS X N 1
ATOM 917 C CA . LYS A 1 159 ? -7.666 31.013 28.356 1.00 31.51 149 LYS X CA 1
ATOM 918 C C . LYS A 1 159 ? -8.846 31.775 28.980 1.00 28.73 149 LYS X C 1
ATOM 919 O O . LYS A 1 159 ? -9.899 31.879 28.358 1.00 27.92 149 LYS X O 1
ATOM 925 N N . ASP A 1 160 ? -8.691 32.301 30.192 1.00 24.09 150 ASP X N 1
ATOM 926 C CA . ASP A 1 160 ? -9.795 33.012 30.840 1.00 19.77 150 ASP X CA 1
ATOM 927 C C . ASP A 1 160 ? -10.113 34.359 30.207 1.00 17.66 150 ASP X C 1
ATOM 928 O O . ASP A 1 160 ? -9.263 34.983 29.571 1.00 15.36 150 ASP X O 1
ATOM 933 N N . SER A 1 161 ? -11.354 34.798 30.383 1.00 13.97 151 SER X N 1
ATOM 934 C CA . SER A 1 161 ? -11.787 36.084 29.863 1.00 10.38 151 SER X CA 1
ATOM 935 C C . SER A 1 161 ? -11.030 37.179 30.604 1.00 9.18 151 SER X C 1
ATOM 936 O O . SER A 1 161 ? -10.748 37.043 31.796 1.00 8.65 151 SER X O 1
ATOM 939 N N . TYR A 1 162 ? -10.701 38.261 29.903 1.00 9.22 152 TYR X N 1
ATOM 940 C CA . TYR A 1 162 ? -9.987 39.378 30.517 1.00 10.40 152 TYR X CA 1
ATOM 941 C C . TYR A 1 162 ? -10.835 40.029 31.615 1.00 9.04 152 TYR X C 1
ATOM 942 O O . TYR A 1 162 ? -10.305 40.709 32.495 1.00 9.47 152 TYR X O 1
ATOM 951 N N . LEU A 1 163 ? -12.149 39.819 31.552 1.00 7.34 153 LEU X N 1
ATOM 952 C CA . LEU A 1 163 ? -13.074 40.378 32.543 1.00 7.94 153 LEU X CA 1
ATOM 953 C C . LEU A 1 163 ? -12.936 39.734 33.926 1.00 9.26 153 LEU X C 1
ATOM 954 O O . LEU A 1 163 ? -13.474 40.249 34.900 1.00 7.92 153 LEU X O 1
ATOM 959 N N . LYS A 1 164 ? -12.219 38.616 34.008 1.00 9.72 154 LYS X N 1
ATOM 960 C CA . LYS A 1 164 ? -11.955 37.959 35.289 1.00 11.30 154 LYS X CA 1
ATOM 961 C C . LYS A 1 164 ? -11.106 38.881 36.216 1.00 9.53 154 LYS X C 1
ATOM 962 O O . LYS A 1 164 ? -11.051 38.662 37.427 1.00 9.83 154 LYS X O 1
ATOM 968 N N . GLN A 1 165 ? -10.462 39.907 35.651 1.00 8.68 155 GLN X N 1
ATOM 969 C CA . GLN A 1 165 ? -9.670 40.870 36.433 1.00 7.34 155 GLN X CA 1
ATOM 970 C C . GLN A 1 165 ? -10.526 41.847 37.255 1.00 8.19 155 GLN X C 1
ATOM 971 O O . GLN A 1 165 ? -10.080 42.331 38.289 1.00 8.28 155 GLN X O 1
ATOM 977 N N . LEU A 1 166 ? -11.737 42.140 36.779 1.00 5.38 156 LEU X N 1
ATOM 978 C CA . LEU A 1 166 ? -12.625 43.093 37.429 1.00 8.19 156 LEU X CA 1
ATOM 979 C C . LEU A 1 166 ? -13.185 42.585 38.726 1.00 9.38 156 LEU X C 1
ATOM 980 O O . LEU A 1 166 ? -13.623 41.453 38.844 1.00 9.59 156 LEU X O 1
ATOM 985 N N . PRO A 1 167 ? -13.173 43.440 39.733 1.00 8.21 157 PRO X N 1
ATOM 986 C CA . PRO A 1 167 ? -13.693 43.041 41.034 1.00 9.43 157 PRO X CA 1
ATOM 987 C C . PRO A 1 167 ? -15.172 42.657 40.973 1.00 8.73 157 PRO X C 1
ATOM 988 O O . PRO A 1 167 ? -15.943 43.249 40.229 1.00 6.45 157 PRO X O 1
ATOM 992 N N . HIS A 1 168 ? -15.545 41.644 41.750 1.00 11.07 158 HIS X N 1
ATOM 993 C CA . HIS A 1 168 ? -16.919 41.161 41.818 1.00 9.41 158 HIS X CA 1
ATOM 994 C C . HIS A 1 168 ? -17.410 40.416 40.588 1.00 10.03 158 HIS X C 1
ATOM 995 O O . HIS A 1 168 ? -18.545 39.945 40.566 1.00 10.72 158 HIS X O 1
ATOM 1002 N N . PHE A 1 169 ? -16.581 40.313 39.556 1.00 10.32 159 PHE X N 1
ATOM 1003 C CA . PHE A 1 169 ? -17.003 39.574 38.375 1.00 10.46 159 PHE X CA 1
ATOM 1004 C C . PHE A 1 169 ? -16.888 38.076 38.616 1.00 12.41 159 PHE X C 1
ATOM 1005 O O . PHE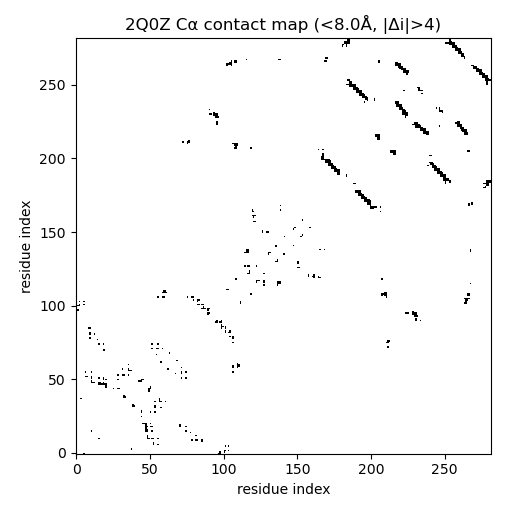 A 1 169 ? -15.812 37.562 38.905 1.00 14.15 159 PHE X O 1
ATOM 1013 N N . THR A 1 170 ? -18.012 37.384 38.514 1.00 12.62 160 THR X N 1
ATOM 1014 C CA . THR A 1 170 ? -18.028 35.947 38.717 1.00 12.20 160 THR X CA 1
ATOM 1015 C C . THR A 1 170 ? -18.122 35.267 37.370 1.00 13.38 160 THR X C 1
ATOM 1016 O O . THR A 1 170 ? -18.159 35.897 36.316 1.00 12.42 160 THR X O 1
ATOM 1020 N N . SER A 1 171 ? -18.160 33.952 37.414 1.00 13.22 161 SER X N 1
ATOM 1021 C CA . SER A 1 171 ? -18.279 33.191 36.198 1.00 14.44 161 SER X CA 1
ATOM 1022 C C . SER A 1 171 ? -19.550 33.557 35.425 1.00 12.83 161 SER X C 1
ATOM 1023 O O . SER A 1 171 ? -19.541 33.613 34.196 1.00 12.33 161 SER X O 1
ATOM 1026 N N . GLU A 1 172 ? -20.657 33.766 36.127 1.00 12.16 162 GLU X N 1
ATOM 1027 C CA . GLU A 1 172 ? -21.888 34.109 35.431 1.00 10.83 162 GLU X CA 1
ATOM 1028 C C . GLU A 1 172 ? -21.725 35.473 34.750 1.00 11.39 162 GLU X C 1
ATOM 1029 O O . GLU A 1 172 ? -22.243 35.686 33.658 1.00 11.89 162 GLU X O 1
ATOM 1035 N N . HIS A 1 173 ? -20.996 36.395 35.381 1.00 10.16 163 HIS X N 1
ATOM 1036 C CA . HIS A 1 173 ? -20.789 37.722 34.780 1.00 10.78 163 HIS X CA 1
ATOM 1037 C C . HIS A 1 173 ? -20.095 37.513 33.471 1.00 12.15 163 HIS X C 1
ATOM 1038 O O . HIS A 1 173 ? -20.469 38.014 32.401 1.00 11.54 163 HIS X O 1
ATOM 1045 N N . ILE A 1 174 ? -19.063 36.714 33.568 1.00 12.47 164 ILE X N 1
ATOM 1046 C CA . ILE A 1 174 ? -18.310 36.474 32.387 1.00 13.81 164 ILE X CA 1
ATOM 1047 C C . ILE A 1 174 ? -19.144 35.759 31.333 1.00 12.43 164 ILE X C 1
ATOM 1048 O O . ILE A 1 174 ? -19.034 36.074 30.153 1.00 11.00 164 ILE X O 1
ATOM 1053 N N . LYS A 1 175 ? -19.975 34.804 31.734 1.00 13.17 165 LYS X N 1
ATOM 1054 C CA . LYS A 1 175 ? -20.757 34.084 30.742 1.00 13.38 165 LYS X CA 1
ATOM 1055 C C . LYS A 1 175 ? -21.704 35.036 30.038 1.00 12.78 165 LYS X C 1
ATOM 1056 O O . LYS A 1 175 ? -21.819 35.012 28.816 1.00 14.95 165 LYS X O 1
ATOM 1062 N N . ARG A 1 176 ? -22.346 35.906 30.804 1.00 12.29 166 ARG X N 1
ATOM 1063 C CA . ARG A 1 176 ? -23.288 36.856 30.238 1.00 12.92 166 ARG X CA 1
ATOM 1064 C C . ARG A 1 176 ? -22.610 37.909 29.373 1.00 13.49 166 ARG X C 1
ATOM 1065 O O . ARG A 1 176 ? -23.173 38.367 28.375 1.00 13.23 166 ARG X O 1
ATOM 1073 N N . CYS A 1 177 ? -21.401 38.302 29.747 1.00 11.65 167 CYS X N 1
ATOM 1074 C CA . CYS A 1 177 ? -20.691 39.280 28.941 1.00 13.06 167 CYS X CA 1
ATOM 1075 C C . CYS A 1 177 ? -20.334 38.627 27.607 1.00 12.74 167 CYS X C 1
ATOM 1076 O O . CYS A 1 177 ? -20.586 39.195 26.547 1.00 13.90 167 CYS X O 1
ATOM 1079 N N . THR A 1 178 ? -19.753 37.431 27.670 1.00 15.36 168 THR X N 1
ATOM 1080 C CA . THR A 1 178 ? -19.374 36.688 26.467 1.00 16.66 168 THR X CA 1
ATOM 1081 C C . THR A 1 178 ? -20.587 36.427 25.582 1.00 17.48 168 THR X C 1
ATOM 1082 O O . THR A 1 178 ? -20.503 36.526 24.359 1.00 16.80 168 THR X O 1
ATOM 1086 N N . ASP A 1 179 ? -21.711 36.086 26.202 1.00 16.08 169 ASP X N 1
ATOM 1087 C CA . ASP A 1 179 ? -22.928 35.835 25.453 1.00 17.43 169 ASP X CA 1
ATOM 1088 C C . ASP A 1 179 ? -23.310 37.078 24.686 1.00 17.81 169 ASP X C 1
ATOM 1089 O O . ASP A 1 179 ? -23.901 37.008 23.622 1.00 18.08 169 ASP X O 1
ATOM 1094 N N . LYS A 1 180 ? -22.933 38.225 25.214 1.00 18.05 170 LYS X N 1
ATOM 1095 C CA . LYS A 1 180 ? -23.320 39.483 24.622 1.00 18.18 170 LYS X CA 1
ATOM 1096 C C . LYS A 1 180 ? -22.275 40.053 23.682 1.00 18.33 170 LYS X C 1
ATOM 1097 O O . LYS A 1 180 ? -22.489 41.095 23.064 1.00 20.13 170 LYS X O 1
ATOM 1103 N N . GLY A 1 181 ? -21.152 39.362 23.549 1.00 17.87 171 GLY X N 1
ATOM 1104 C CA . GLY A 1 181 ? -20.078 39.913 22.744 1.00 18.44 171 GLY X CA 1
ATOM 1105 C C . GLY A 1 181 ? -19.266 41.000 23.466 1.00 19.08 171 GLY X C 1
ATOM 1106 O O . GLY A 1 181 ? -18.599 41.814 22.820 1.00 18.42 171 GLY X O 1
ATOM 1107 N N . VAL A 1 182 ? -19.347 41.049 24.795 1.00 18.26 172 VAL X N 1
ATOM 1108 C CA . VAL A 1 182 ? -18.558 42.000 25.574 1.00 19.22 172 VAL X CA 1
ATOM 1109 C C . VAL A 1 182 ? -17.358 41.177 26.062 1.00 23.02 172 VAL X C 1
ATOM 1110 O O . VAL A 1 182 ? -17.513 40.200 26.815 1.00 21.12 172 VAL X O 1
ATOM 1114 N N . GLU A 1 183 ? -16.161 41.571 25.629 1.00 25.47 173 GLU X N 1
ATOM 1115 C CA . GLU A 1 183 ? -14.958 40.812 25.953 1.00 28.12 173 GLU X CA 1
ATOM 1116 C C . GLU A 1 183 ? -13.801 41.610 26.537 1.00 25.70 173 GLU X C 1
ATOM 1117 O O . GLU A 1 183 ? -12.895 41.034 27.136 1.00 24.17 173 GLU X O 1
ATOM 1123 N N . SER A 1 184 ? -13.848 42.927 26.394 1.00 21.07 174 SER X N 1
ATOM 1124 C CA . SER A 1 184 ? -12.787 43.757 26.914 1.00 17.61 174 SER X CA 1
ATOM 1125 C C . SER A 1 184 ? -13.260 44.714 27.980 1.00 16.59 174 SER X C 1
ATOM 1126 O O . SER A 1 184 ? -14.436 45.067 28.090 1.00 16.02 174 SER X O 1
ATOM 1129 N N . VAL A 1 185 ? -12.304 45.164 28.759 1.00 14.57 175 VAL X N 1
ATOM 1130 C CA . VAL A 1 185 ? -12.625 46.106 29.791 1.00 14.51 175 VAL X CA 1
ATOM 1131 C C . VAL A 1 185 ? -13.186 47.343 29.114 1.00 15.25 175 VAL X C 1
ATOM 1132 O O . VAL A 1 185 ? -14.040 48.041 29.659 1.00 14.54 175 VAL X O 1
ATOM 1136 N N . PHE A 1 186 ? -12.691 47.629 27.921 1.00 14.47 176 PHE X N 1
ATOM 1137 C CA . PHE A 1 186 ? -13.173 48.796 27.234 1.00 15.99 176 PHE X CA 1
ATOM 1138 C C . PHE A 1 186 ? -14.647 48.638 26.872 1.00 14.54 176 PHE X C 1
ATOM 1139 O O . PHE A 1 186 ? -15.395 49.602 26.976 1.00 12.75 176 PHE X O 1
ATOM 1147 N N . ASP A 1 187 ? -15.070 47.420 26.535 1.00 13.21 177 ASP X N 1
ATOM 1148 C CA . ASP A 1 187 ? -16.473 47.137 26.226 1.00 14.69 177 ASP X CA 1
ATOM 1149 C C . ASP A 1 187 ? -17.353 47.433 27.452 1.00 14.42 177 ASP X C 1
ATOM 1150 O O . ASP A 1 187 ? -18.469 47.937 27.323 1.00 13.56 177 ASP X O 1
ATOM 1155 N N . ILE A 1 188 ? -16.835 47.127 28.640 1.00 14.28 178 ILE X N 1
ATOM 1156 C CA . ILE A 1 188 ? -17.552 47.355 29.895 1.00 12.97 178 ILE X CA 1
ATOM 1157 C C . ILE A 1 188 ? -17.715 48.847 30.164 1.00 14.40 178 ILE X C 1
ATOM 1158 O O . ILE A 1 188 ? -18.791 49.313 30.544 1.00 10.49 178 ILE X O 1
ATOM 1171 N N . GLU A 1 190 ? -17.704 51.287 28.020 1.00 19.93 180 GLU X N 1
ATOM 1172 C CA . GLU A 1 190 ? -18.519 51.975 27.023 1.00 22.52 180 GLU X CA 1
ATOM 1173 C C . GLU A 1 190 ? -20.016 51.916 27.309 1.00 20.32 180 GLU X C 1
ATOM 1174 O O . GLU A 1 190 ? -20.785 52.710 26.769 1.00 16.62 180 GLU X O 1
ATOM 1188 N N . GLU A 1 192 ? -23.668 52.258 29.201 1.00 15.32 182 GLU X N 1
ATOM 1189 C CA . GLU A 1 192 ? -24.312 53.285 30.011 1.00 15.25 182 GLU X CA 1
ATOM 1190 C C . GLU A 1 192 ? -24.864 52.558 31.234 1.00 15.58 182 GLU X C 1
ATOM 1191 O O . GLU A 1 192 ? -24.936 51.327 31.244 1.00 11.30 182 GLU X O 1
ATOM 1197 N N . ASP A 1 193 ? -25.257 53.309 32.256 1.00 14.45 183 ASP X N 1
ATOM 1198 C CA . ASP A 1 193 ? -25.763 52.715 33.488 1.00 15.99 183 ASP X CA 1
ATOM 1199 C C . ASP A 1 193 ? -26.854 51.650 33.348 1.00 15.98 183 ASP X C 1
ATOM 1200 O O . ASP A 1 193 ? -26.736 50.561 33.909 1.00 13.35 183 ASP X O 1
ATOM 1205 N N . GLU A 1 194 ? -27.910 51.958 32.605 1.00 14.69 184 GLU X N 1
ATOM 1206 C CA . GLU A 1 194 ? -29.015 51.024 32.436 1.00 13.87 184 GLU X CA 1
ATOM 1207 C C . GLU A 1 194 ? -28.549 49.680 31.895 1.00 12.43 184 GLU X C 1
ATOM 1208 O O . GLU A 1 194 ? -28.965 48.630 32.379 1.00 10.31 184 GLU X O 1
ATOM 1214 N N . GLU A 1 195 ? -27.664 49.704 30.910 1.00 11.65 185 GLU X N 1
ATOM 1215 C CA . GLU A 1 195 ? -27.175 48.455 30.350 1.00 12.28 185 GLU X CA 1
ATOM 1216 C C . GLU A 1 195 ? -26.348 47.708 31.380 1.00 14.06 185 GLU X C 1
ATOM 1217 O O . GLU A 1 195 ? -26.532 46.509 31.603 1.00 11.81 185 GLU X O 1
ATOM 1223 N N . ARG A 1 196 ? -25.454 48.450 32.021 1.00 15.71 186 ARG X N 1
ATOM 1224 C CA . ARG A 1 196 ? -24.531 47.909 32.993 1.00 17.87 186 ARG X CA 1
ATOM 1225 C C . ARG A 1 196 ? -25.220 47.327 34.205 1.00 16.78 186 ARG X C 1
ATOM 1226 O O . ARG A 1 196 ? -24.841 46.269 34.697 1.00 15.85 186 ARG X O 1
ATOM 1234 N N . ASN A 1 197 ? -26.249 48.002 34.684 1.00 15.45 187 ASN X N 1
ATOM 1235 C CA . ASN A 1 197 ? -26.903 47.517 35.876 1.00 16.17 187 ASN X CA 1
ATOM 1236 C C . ASN A 1 197 ? -27.669 46.229 35.582 1.00 14.21 187 ASN X C 1
ATOM 1237 O O . ASN A 1 197 ? -27.637 45.286 36.370 1.00 10.80 187 ASN X O 1
ATOM 1242 N N . ALA A 1 198 ? -28.316 46.179 34.422 1.00 10.82 188 ALA X N 1
ATOM 1243 C CA . ALA A 1 198 ? -29.062 44.998 34.010 1.00 8.76 188 ALA X CA 1
ATOM 1244 C C . ALA A 1 198 ? -28.149 43.771 33.862 1.00 7.98 188 ALA X C 1
ATOM 1245 O O . ALA A 1 198 ? -28.485 42.671 34.304 1.00 5.97 188 ALA X O 1
ATOM 1247 N N . LEU A 1 199 ? -26.997 43.978 33.237 1.00 7.94 189 LEU X N 1
ATOM 1248 C CA . LEU A 1 199 ? -26.026 42.924 32.997 1.00 8.02 189 LEU X CA 1
ATOM 1249 C C . LEU A 1 199 ? -25.226 42.502 34.220 1.00 7.43 189 LEU X C 1
ATOM 1250 O O . LEU A 1 199 ? -25.124 41.316 34.508 1.00 8.23 189 LEU X O 1
ATOM 1255 N N . LEU A 1 200 ? -24.655 43.464 34.936 1.00 7.71 190 LEU X N 1
ATOM 1256 C CA . LEU A 1 200 ? -23.814 43.139 36.081 1.00 8.19 190 LEU X CA 1
ATOM 1257 C C . LEU A 1 200 ? -24.545 42.924 37.396 1.00 7.97 190 LEU X C 1
ATOM 1258 O O . LEU A 1 200 ? -24.058 42.194 38.257 1.00 8.23 190 LEU X O 1
ATOM 1263 N N . GLN A 1 201 ? -25.701 43.561 37.553 1.00 6.09 191 GLN X N 1
ATOM 1264 C CA . GLN A 1 201 ? -26.493 43.418 38.773 1.00 7.09 191 GLN X CA 1
ATOM 1265 C C . GLN A 1 201 ? -25.655 43.693 40.021 1.00 7.16 191 GLN X C 1
ATOM 1266 O O . GLN A 1 201 ? -25.721 42.951 41.001 1.00 7.80 191 GLN X O 1
ATOM 1272 N N . LEU A 1 202 ? -24.880 44.771 39.984 1.00 7.90 192 LEU X N 1
ATOM 1273 C CA . LEU A 1 202 ? -24.016 45.138 41.101 1.00 6.83 192 LEU X CA 1
ATOM 1274 C C . LEU A 1 202 ? -24.528 46.350 41.868 1.00 7.73 192 LEU X C 1
ATOM 1275 O O . LEU A 1 202 ? -25.189 47.222 41.307 1.00 7.23 192 LEU X O 1
ATOM 1280 N N . THR A 1 203 ? -24.205 46.395 43.156 1.00 6.50 193 THR X N 1
ATOM 1281 C CA . THR A 1 203 ? -24.608 47.501 44.018 1.00 7.35 193 THR X CA 1
ATOM 1282 C C . THR A 1 203 ? -23.769 48.717 43.658 1.00 9.41 193 THR X C 1
ATOM 1283 O O . THR A 1 203 ? -22.771 48.595 42.945 1.00 7.44 193 THR X O 1
ATOM 1287 N N . ASP A 1 204 ? -24.169 49.889 44.146 1.00 8.73 194 ASP X N 1
ATOM 1288 C CA . ASP A 1 204 ? -23.419 51.102 43.861 1.00 11.89 194 ASP X CA 1
ATOM 1289 C C . ASP A 1 204 ? -22.004 50.988 44.418 1.00 12.75 194 ASP X C 1
ATOM 1290 O O . ASP A 1 204 ? -21.058 51.501 43.819 1.00 10.06 194 ASP X O 1
ATOM 1295 N N . SER A 1 205 ? -21.857 50.316 45.557 1.00 10.72 195 SER X N 1
ATOM 1296 C CA . SER A 1 205 ? -20.538 50.147 46.160 1.00 11.04 195 SER X CA 1
ATOM 1297 C C . SER A 1 205 ? -19.667 49.216 45.323 1.00 9.92 195 SER X C 1
ATOM 1298 O O . SER A 1 205 ? -18.477 49.473 45.138 1.00 9.10 195 SER X O 1
ATOM 1301 N N . GLN A 1 206 ? -20.250 48.129 44.825 1.00 10.35 196 GLN X N 1
ATOM 1302 C CA . GLN A 1 206 ? -19.501 47.195 43.988 1.00 8.88 196 GLN X CA 1
ATOM 1303 C C . GLN A 1 206 ? -19.066 47.893 42.696 1.00 11.06 196 GLN X C 1
ATOM 1304 O O . GLN A 1 206 ? -17.944 47.700 42.221 1.00 9.61 196 GLN X O 1
ATOM 1310 N N . ILE A 1 207 ? -19.952 48.702 42.126 1.00 10.07 197 ILE X N 1
ATOM 1311 C CA . ILE A 1 207 ? -19.636 49.427 40.900 1.00 12.23 197 ILE X CA 1
ATOM 1312 C C . ILE A 1 207 ? -18.478 50.396 41.143 1.00 12.23 197 ILE X C 1
ATOM 1313 O O . ILE A 1 207 ? -17.600 50.559 40.295 1.00 10.44 197 ILE X O 1
ATOM 1318 N N . ALA A 1 208 ? -18.468 51.030 42.310 1.00 11.10 198 ALA X N 1
ATOM 1319 C CA . ALA A 1 208 ? -17.400 51.960 42.629 1.00 10.44 198 ALA X CA 1
ATOM 1320 C C . ALA A 1 208 ? -16.061 51.214 42.594 1.00 9.75 198 ALA X C 1
ATOM 1321 O O . ALA A 1 208 ? -15.050 51.778 42.193 1.00 8.40 198 ALA X O 1
ATOM 1323 N N . ASP A 1 209 ? -16.054 49.951 43.014 1.00 8.75 199 ASP X N 1
ATOM 1324 C CA . ASP A 1 209 ? -14.816 49.169 42.983 1.00 8.59 199 ASP X CA 1
ATOM 1325 C C . ASP A 1 209 ? -14.443 48.893 41.531 1.00 7.13 199 ASP X C 1
ATOM 1326 O O . ASP A 1 209 ? -13.275 48.970 41.150 1.00 5.40 199 ASP X O 1
ATOM 1331 N N . VAL A 1 210 ? -15.438 48.543 40.728 1.00 6.57 200 VAL X N 1
ATOM 1332 C CA . VAL A 1 210 ? -15.218 48.284 39.311 1.00 6.38 200 VAL X CA 1
ATOM 1333 C C . VAL A 1 210 ? -14.668 49.542 38.628 1.00 7.30 200 VAL X C 1
ATOM 1334 O O . VAL A 1 210 ? -13.726 49.468 37.843 1.00 7.45 200 VAL X O 1
ATOM 1338 N N . ALA A 1 211 ? -15.248 50.697 38.942 1.00 8.79 201 ALA X N 1
ATOM 1339 C CA . ALA A 1 211 ? -14.823 51.957 38.342 1.00 9.30 201 ALA X CA 1
ATOM 1340 C C . ALA A 1 211 ? -13.355 52.240 38.647 1.00 11.42 201 ALA X C 1
ATOM 1341 O O . ALA A 1 211 ? -12.603 52.653 37.768 1.00 8.90 201 ALA X O 1
ATOM 1343 N N . ARG A 1 212 ? -12.964 52.015 39.897 1.00 9.07 202 ARG X N 1
ATOM 1344 C CA . ARG A 1 212 ? -11.582 52.177 40.336 1.00 9.95 202 ARG X CA 1
ATOM 1345 C C . ARG A 1 212 ? -10.616 51.336 39.480 1.00 9.81 202 ARG X C 1
ATOM 1346 O O . ARG A 1 212 ? -9.569 51.824 39.058 1.00 9.03 202 ARG X O 1
ATOM 1354 N N . PHE A 1 213 ? -10.956 50.076 39.225 1.00 7.79 203 PHE X N 1
ATOM 1355 C CA . PHE A 1 213 ? -10.088 49.229 38.417 1.00 7.85 203 PHE X CA 1
ATOM 1356 C C . PHE A 1 213 ? -10.029 49.741 36.979 1.00 7.21 203 PHE X C 1
ATOM 1357 O O . PHE A 1 213 ? -8.950 49.884 36.404 1.00 7.10 203 PHE X O 1
ATOM 1365 N N . CYS A 1 214 ? -11.200 50.010 36.404 1.00 7.11 204 CYS X N 1
ATOM 1366 C CA . CYS A 1 214 ? -11.281 50.483 35.028 1.00 6.99 204 CYS X CA 1
ATOM 1367 C C . CYS A 1 214 ? -10.540 51.793 34.802 1.00 9.78 204 CYS X C 1
ATOM 1368 O O . CYS A 1 214 ? -9.991 52.033 33.725 1.00 10.09 204 CYS X O 1
ATOM 1371 N N . ASN A 1 215 ? -10.510 52.650 35.809 1.00 7.22 205 ASN X N 1
ATOM 1372 C CA . ASN A 1 215 ? -9.824 53.909 35.617 1.00 9.53 205 ASN X CA 1
ATOM 1373 C C . ASN A 1 215 ? -8.313 53.815 35.687 1.00 7.25 205 ASN X C 1
ATOM 1374 O O . ASN A 1 215 ? -7.612 54.773 35.357 1.00 7.01 205 ASN X O 1
ATOM 1379 N N . ARG A 1 216 ? -7.815 52.656 36.097 1.00 6.81 206 ARG X N 1
ATOM 1380 C CA . ARG A 1 216 ? -6.381 52.442 36.161 1.00 5.86 206 ARG X CA 1
ATOM 1381 C C . ARG A 1 216 ? -5.952 51.392 35.131 1.00 6.74 206 ARG X C 1
ATOM 1382 O O . ARG A 1 216 ? -4.764 51.157 34.930 1.00 6.94 206 ARG X O 1
ATOM 1390 N N . TYR A 1 217 ? -6.920 50.769 34.472 1.00 5.00 207 TYR X N 1
ATOM 1391 C CA . TYR A 1 217 ? -6.618 49.749 33.474 1.00 5.74 207 TYR X CA 1
ATOM 1392 C C . TYR A 1 217 ? -5.936 50.408 32.272 1.00 6.72 207 TYR X C 1
ATOM 1393 O O . TYR A 1 217 ? -6.454 51.366 31.708 1.00 7.76 207 TYR X O 1
ATOM 1402 N N . PRO A 1 218 ? -4.762 49.900 31.871 1.00 7.63 208 PRO X N 1
ATOM 1403 C CA . PRO A 1 218 ? -4.010 50.452 30.738 1.00 7.69 208 PRO X CA 1
ATOM 1404 C C . PRO A 1 218 ? -4.792 50.603 29.437 1.00 7.81 208 PRO X C 1
ATOM 1405 O O . PRO A 1 218 ? -5.331 49.634 28.904 1.00 6.03 208 PRO X O 1
ATOM 1409 N N . ASN A 1 219 ? -4.838 51.840 28.950 1.00 6.84 209 ASN X N 1
ATOM 1410 C CA . ASN A 1 219 ? -5.502 52.204 27.700 1.00 7.68 209 ASN X CA 1
ATOM 1411 C C . ASN A 1 219 ? -4.444 53.096 27.058 1.00 7.65 209 ASN X C 1
ATOM 1412 O O . ASN A 1 219 ? -4.538 54.318 27.100 1.00 7.79 209 ASN X O 1
ATOM 1417 N N . ILE A 1 220 ? -3.432 52.457 26.476 1.00 7.49 210 ILE X N 1
ATOM 1418 C CA . ILE A 1 220 ? -2.291 53.142 25.880 1.00 6.53 210 ILE X CA 1
ATOM 1419 C C . ILE A 1 220 ? -2.302 53.278 24.361 1.00 6.45 210 ILE X C 1
ATOM 1420 O O . ILE A 1 220 ? -2.611 52.327 23.647 1.00 5.25 210 ILE X O 1
ATOM 1425 N N . GLU A 1 221 ? -1.967 54.471 23.877 1.00 6.48 211 GLU X N 1
ATOM 1426 C CA . GLU A 1 221 ? -1.883 54.708 22.439 1.00 6.53 211 GLU X CA 1
ATOM 1427 C C . GLU A 1 221 ? -0.419 54.478 22.079 1.00 4.54 211 GLU X C 1
ATOM 1428 O O . GLU A 1 221 ? 0.470 55.140 22.622 1.00 5.55 211 GLU X O 1
ATOM 1434 N N . LEU A 1 222 ? -0.165 53.518 21.194 1.00 4.28 212 LEU X N 1
ATOM 1435 C CA . LEU A 1 222 ? 1.195 53.223 20.764 1.00 2.63 212 LEU X CA 1
ATOM 1436 C C . LEU A 1 222 ? 1.404 53.689 19.324 1.00 4.72 212 LEU X C 1
ATOM 1437 O O . LEU A 1 222 ? 0.683 53.277 18.424 1.00 2.38 212 LEU X O 1
ATOM 1442 N N . SER A 1 223 ? 2.382 54.562 19.114 1.00 4.88 213 SER X N 1
ATOM 1443 C CA . SER A 1 223 ? 2.684 55.041 17.766 1.00 4.93 213 SER X CA 1
ATOM 1444 C C . SER A 1 223 ? 4.142 54.689 17.514 1.00 5.02 213 SER X C 1
ATOM 1445 O O . SER A 1 223 ? 4.938 54.656 18.450 1.00 4.80 213 SER X O 1
ATOM 1448 N N . TYR A 1 224 ? 4.501 54.397 16.269 1.00 5.96 214 TYR X N 1
ATOM 1449 C CA . TYR A 1 224 ? 5.884 54.041 15.992 1.00 5.25 214 TYR X CA 1
ATOM 1450 C C . TYR A 1 224 ? 6.382 54.528 14.645 1.00 7.19 214 TYR X C 1
ATOM 1451 O O . TYR A 1 224 ? 5.619 54.700 13.696 1.00 6.88 214 TYR X O 1
ATOM 1460 N N . GLU A 1 225 ? 7.686 54.741 14.573 1.00 9.10 215 GLU X N 1
ATOM 1461 C CA . GLU A 1 225 ? 8.303 55.224 13.355 1.00 10.61 215 GLU X CA 1
ATOM 1462 C C . GLU A 1 225 ? 9.551 54.433 13.005 1.00 11.06 215 GLU X C 1
ATOM 1463 O O . GLU A 1 225 ? 10.415 54.214 13.857 1.00 10.99 215 GLU X O 1
ATOM 1469 N N . VAL A 1 226 ? 9.628 53.977 11.760 1.00 9.95 216 VAL X N 1
ATOM 1470 C CA . VAL A 1 226 ? 10.819 53.284 11.296 1.00 9.96 216 VAL X CA 1
ATOM 1471 C C . VAL A 1 226 ? 11.662 54.459 10.831 1.00 11.38 216 VAL X C 1
ATOM 1472 O O . VAL A 1 226 ? 11.344 55.101 9.826 1.00 10.80 216 VAL X O 1
ATOM 1476 N N . VAL A 1 227 ? 12.710 54.760 11.587 1.00 11.28 217 VAL X N 1
ATOM 1477 C CA . VAL A 1 227 ? 13.590 55.880 11.278 1.00 13.65 217 VAL X CA 1
ATOM 1478 C C . VAL A 1 227 ? 14.198 55.774 9.882 1.00 16.17 217 VAL X C 1
ATOM 1479 O O . VAL A 1 227 ? 14.762 54.744 9.514 1.00 13.94 217 VAL X O 1
ATOM 1483 N N . ASP A 1 228 ? 14.075 56.850 9.111 1.00 15.77 218 ASP X N 1
ATOM 1484 C CA . ASP A 1 228 ? 14.603 56.900 7.750 1.00 18.65 218 ASP X CA 1
ATOM 1485 C C . ASP A 1 228 ? 14.308 55.632 6.968 1.00 20.94 218 ASP X C 1
ATOM 1486 O O . ASP A 1 228 ? 15.204 54.980 6.441 1.00 18.97 218 ASP X O 1
ATOM 1491 N N . LYS A 1 229 ? 13.024 55.307 6.899 1.00 25.90 219 LYS X N 1
ATOM 1492 C CA . LYS A 1 229 ? 12.516 54.132 6.208 1.00 29.62 219 LYS X CA 1
ATOM 1493 C C . LYS A 1 229 ? 13.060 53.950 4.783 1.00 29.16 219 LYS X C 1
ATOM 1494 O O . LYS A 1 229 ? 13.177 52.823 4.294 1.00 26.56 219 LYS X O 1
ATOM 1500 N N . ASP A 1 230 ? 13.403 55.055 4.127 1.00 29.44 220 ASP X N 1
ATOM 1501 C CA . ASP A 1 230 ? 13.906 55.004 2.757 1.00 29.61 220 ASP X CA 1
ATOM 1502 C C . ASP A 1 230 ? 15.416 54.867 2.612 1.00 28.34 220 ASP X C 1
ATOM 1503 O O . ASP A 1 230 ? 15.921 54.828 1.490 1.00 28.17 220 ASP X O 1
ATOM 1508 N N . SER A 1 231 ? 16.135 54.793 3.729 1.00 25.81 221 SER X N 1
ATOM 1509 C CA . SER A 1 231 ? 17.591 54.681 3.687 1.00 23.44 221 SER X CA 1
ATOM 1510 C C . SER A 1 231 ? 18.168 53.512 4.491 1.00 21.65 221 SER X C 1
ATOM 1511 O O . SER A 1 231 ? 19.271 53.609 5.022 1.00 21.21 221 SER X O 1
ATOM 1514 N N . ILE A 1 232 ? 17.432 52.412 4.584 1.00 18.50 222 ILE X N 1
ATOM 1515 C CA . ILE A 1 232 ? 17.917 51.251 5.323 1.00 15.64 222 ILE X CA 1
ATOM 1516 C C . ILE A 1 232 ? 18.835 50.428 4.419 1.00 15.71 222 ILE X C 1
ATOM 1517 O O . ILE A 1 232 ? 18.475 50.099 3.287 1.00 13.26 222 ILE X O 1
ATOM 1522 N N . ARG A 1 233 ? 20.025 50.111 4.916 1.00 15.76 223 ARG X N 1
ATOM 1523 C CA . ARG A 1 233 ? 20.987 49.332 4.142 1.00 17.40 223 ARG X CA 1
ATOM 1524 C C . ARG A 1 233 ? 21.317 48.020 4.828 1.00 15.23 223 ARG X C 1
ATOM 1525 O O . ARG A 1 233 ? 21.460 47.969 6.052 1.00 13.33 223 ARG X O 1
ATOM 1533 N N . SER A 1 234 ? 21.445 46.965 4.025 1.00 12.03 224 SER X N 1
ATOM 1534 C CA . SER A 1 234 ? 21.739 45.625 4.522 1.00 10.92 224 SER X CA 1
ATOM 1535 C C . SER A 1 234 ? 22.916 45.618 5.485 1.00 9.83 224 SER X C 1
ATOM 1536 O O . SER A 1 234 ? 23.981 46.144 5.171 1.00 9.58 224 SER X O 1
ATOM 1539 N N . GLY A 1 235 ? 22.718 45.009 6.652 1.00 10.59 225 GLY X N 1
ATOM 1540 C CA . GLY A 1 235 ? 23.776 44.947 7.645 1.00 9.15 225 GLY X CA 1
ATOM 1541 C C . GLY A 1 235 ? 23.780 46.183 8.521 1.00 10.90 225 GLY X C 1
ATOM 1542 O O . GLY A 1 235 ? 24.361 46.189 9.607 1.00 9.86 225 GLY X O 1
ATOM 1543 N N . GLY A 1 236 ? 23.122 47.232 8.041 1.00 9.89 226 GLY X N 1
ATOM 1544 C CA . GLY A 1 236 ? 23.047 48.469 8.789 1.00 11.42 226 GLY X CA 1
ATOM 1545 C C . GLY A 1 236 ? 21.956 48.421 9.841 1.00 12.94 226 GLY X C 1
ATOM 1546 O O . GLY A 1 236 ? 21.268 47.410 9.983 1.00 12.59 226 GLY X O 1
ATOM 1547 N N . PRO A 1 237 ? 21.755 49.512 10.588 1.00 12.49 227 PRO X N 1
ATOM 1548 C CA . PRO A 1 237 ? 20.719 49.508 11.618 1.00 12.95 227 PRO X CA 1
ATOM 1549 C C . PRO A 1 237 ? 19.298 49.813 11.153 1.00 12.20 227 PRO X C 1
ATOM 1550 O O . PRO A 1 237 ? 19.073 50.618 10.251 1.00 12.96 227 PRO X O 1
ATOM 1554 N N . VAL A 1 238 ? 18.343 49.129 11.761 1.00 9.82 228 VAL X N 1
ATOM 1555 C CA . VAL A 1 238 ? 16.940 49.391 11.490 1.00 8.09 228 VAL X CA 1
ATOM 1556 C C . VAL A 1 238 ? 16.496 49.913 12.849 1.00 8.18 228 VAL X C 1
ATOM 1557 O O . VAL A 1 238 ? 16.499 49.172 13.827 1.00 8.69 228 VAL X O 1
ATOM 1561 N N . VAL A 1 239 ? 16.151 51.189 12.923 1.00 6.70 229 VAL X N 1
ATOM 1562 C CA . VAL A 1 239 ? 15.733 51.758 14.194 1.00 7.76 229 VAL X CA 1
ATOM 1563 C C . VAL A 1 239 ? 14.232 51.994 14.215 1.00 8.16 229 VAL X C 1
ATOM 1564 O O . VAL A 1 239 ? 13.673 52.574 13.288 1.00 6.86 229 VAL X O 1
ATOM 1568 N N . VAL A 1 240 ? 13.582 51.520 15.269 1.00 6.65 230 VAL X N 1
ATOM 1569 C CA . VAL A 1 240 ? 12.147 51.694 15.416 1.00 6.50 230 VAL X CA 1
ATOM 1570 C C . VAL A 1 240 ? 11.930 52.556 16.655 1.00 7.99 230 VAL X C 1
ATOM 1571 O O . VAL A 1 240 ? 12.287 52.150 17.758 1.00 6.28 230 VAL X O 1
ATOM 1575 N N . LEU A 1 241 ? 11.384 53.753 16.463 1.00 7.65 231 LEU X N 1
ATOM 1576 C CA . LEU A 1 241 ? 11.110 54.667 17.569 1.00 10.09 231 LEU X CA 1
ATOM 1577 C C . LEU A 1 241 ? 9.660 54.494 17.998 1.00 10.03 231 LEU X C 1
ATOM 1578 O O . LEU A 1 241 ? 8.734 54.785 17.237 1.00 6.85 231 LEU X O 1
ATOM 1583 N N . VAL A 1 242 ? 9.464 54.017 19.220 1.00 6.55 232 VAL X N 1
ATOM 1584 C CA . VAL A 1 242 ? 8.118 53.806 19.715 1.00 6.81 232 VAL X CA 1
ATOM 1585 C C . VAL A 1 242 ? 7.753 54.844 20.759 1.00 7.61 232 VAL X C 1
ATOM 1586 O O . VAL A 1 242 ? 8.563 55.202 21.608 1.00 7.59 232 VAL X O 1
ATOM 1590 N N . GLN A 1 243 ? 6.526 55.336 20.679 1.00 9.85 233 GLN X N 1
ATOM 1591 C CA . GLN A 1 243 ? 6.048 56.308 21.641 1.00 10.12 233 GLN X CA 1
ATOM 1592 C C . GLN A 1 243 ? 4.745 55.808 22.253 1.00 9.86 233 GLN X C 1
ATOM 1593 O O . GLN A 1 243 ? 3.840 55.364 21.547 1.00 8.48 233 GLN X O 1
ATOM 1599 N N . LEU A 1 244 ? 4.678 55.870 23.578 1.00 8.19 234 LEU X N 1
ATOM 1600 C CA . LEU A 1 244 ? 3.518 55.414 24.331 1.00 9.28 234 LEU X CA 1
ATOM 1601 C C . LEU A 1 244 ? 2.887 56.573 25.093 1.00 10.24 234 LEU X C 1
ATOM 1602 O O . LEU A 1 244 ? 3.590 57.443 25.610 1.00 9.51 234 LEU X O 1
ATOM 1607 N N . GLU A 1 245 ? 1.563 56.574 25.165 1.00 9.80 235 GLU X N 1
ATOM 1608 C CA . GLU A 1 245 ? 0.838 57.613 25.884 1.00 11.37 235 GLU X CA 1
ATOM 1609 C C . GLU A 1 245 ? -0.372 56.998 26.585 1.00 9.97 235 GLU X C 1
ATOM 1610 O O . GLU A 1 245 ? -1.212 56.376 25.933 1.00 6.40 235 GLU X O 1
ATOM 1616 N N . ARG A 1 246 ? -0.451 57.157 27.908 1.00 10.20 236 ARG X N 1
ATOM 1617 C CA . ARG A 1 246 ? -1.581 56.616 28.668 1.00 8.88 236 ARG X CA 1
ATOM 1618 C C . ARG A 1 246 ? -2.798 57.471 28.475 1.00 8.36 236 ARG X C 1
ATOM 1619 O O . ARG A 1 246 ? -2.736 58.690 28.644 1.00 8.99 236 ARG X O 1
ATOM 1627 N N . GLU A 1 247 ? -3.911 56.829 28.147 1.00 7.36 237 GLU X N 1
ATOM 1628 C CA . GLU A 1 247 ? -5.158 57.553 27.980 1.00 9.63 237 GLU X CA 1
ATOM 1629 C C . GLU A 1 247 ? -6.077 57.381 29.195 1.00 8.88 237 GLU X C 1
ATOM 1630 O O . GLU A 1 247 ? -6.955 58.208 29.424 1.00 8.13 237 GLU X O 1
ATOM 1636 N N . GLU A 1 248 ? -5.885 56.329 29.984 1.00 9.66 238 GLU X N 1
ATOM 1637 C CA . GLU A 1 248 ? -6.739 56.135 31.146 1.00 7.41 238 GLU X CA 1
ATOM 1638 C C . GLU A 1 248 ? -6.504 57.226 32.189 1.00 7.97 238 GLU X C 1
ATOM 1639 O O . GLU A 1 248 ? -5.488 57.915 32.182 1.00 9.17 238 GLU X O 1
ATOM 1645 N N . GLU A 1 249 ? -7.460 57.373 33.089 1.00 8.11 239 GLU X N 1
ATOM 1646 C CA . GLU A 1 249 ? -7.396 58.406 34.105 1.00 9.17 239 GLU X CA 1
ATOM 1647 C C . GLU A 1 249 ? -6.309 58.306 35.172 1.00 7.84 239 GLU X C 1
ATOM 1648 O O . GLU A 1 249 ? -5.645 59.294 35.486 1.00 7.10 239 GLU X O 1
ATOM 1654 N N . VAL A 1 250 ? -6.110 57.116 35.718 1.00 6.70 240 VAL X N 1
ATOM 1655 C CA . VAL A 1 250 ? -5.161 56.961 36.809 1.00 6.00 240 VAL X CA 1
ATOM 1656 C C . VAL A 1 250 ? -3.864 56.216 36.554 1.00 6.88 240 VAL X C 1
ATOM 1657 O O . VAL A 1 250 ? -3.848 55.140 35.962 1.00 6.34 240 VAL X O 1
ATOM 1661 N N . THR A 1 251 ? -2.773 56.810 37.023 1.00 6.39 241 THR X N 1
ATOM 1662 C CA . THR A 1 251 ? -1.451 56.207 36.922 1.00 5.26 241 THR X CA 1
ATOM 1663 C C . THR A 1 251 ? -1.121 55.763 38.344 1.00 5.49 241 THR X C 1
ATOM 1664 O O . THR A 1 251 ? -1.388 56.494 39.300 1.00 4.13 241 THR X O 1
ATOM 1668 N N . GLY A 1 252 ? -0.552 54.573 38.495 1.00 6.46 242 GLY X N 1
ATOM 1669 C CA . GLY A 1 252 ? -0.222 54.107 39.834 1.00 5.29 242 GLY X CA 1
ATOM 1670 C C . GLY A 1 252 ? 0.054 52.618 39.882 1.00 6.16 242 GLY X C 1
ATOM 1671 O O . GLY A 1 252 ? 0.136 51.975 38.835 1.00 7.80 242 GLY X O 1
ATOM 1672 N N . PRO A 1 253 ? 0.214 52.041 41.086 1.00 7.56 243 PRO X N 1
ATOM 1673 C CA . PRO A 1 253 ? 0.485 50.612 41.247 1.00 6.97 243 PRO X CA 1
ATOM 1674 C C . PRO A 1 253 ? -0.595 49.721 40.666 1.00 6.51 243 PRO X C 1
ATOM 1675 O O . PRO A 1 253 ? -1.754 50.117 40.514 1.00 6.32 243 PRO X O 1
ATOM 1679 N N . VAL A 1 254 ? -0.203 48.499 40.352 1.00 4.70 244 VAL X N 1
ATOM 1680 C CA . VAL A 1 254 ? -1.133 47.537 39.799 1.00 6.79 244 VAL X CA 1
ATOM 1681 C C . VAL A 1 254 ? -2.223 47.188 40.804 1.00 6.20 244 VAL X C 1
ATOM 1682 O O . VAL A 1 254 ? -1.959 47.086 42.003 1.00 6.20 244 VAL X O 1
ATOM 1686 N N . ILE A 1 255 ? -3.460 47.078 40.324 1.00 6.43 245 ILE X N 1
ATOM 1687 C CA . ILE A 1 255 ? -4.551 46.603 41.174 1.00 5.44 245 ILE X CA 1
ATOM 1688 C C . ILE A 1 255 ? -4.609 45.087 40.919 1.00 6.25 245 ILE X C 1
ATOM 1689 O O . ILE A 1 255 ? -4.915 44.622 39.812 1.00 4.57 245 ILE X O 1
ATOM 1694 N N . ALA A 1 256 ? -4.299 44.325 41.956 1.00 8.03 246 ALA X N 1
ATOM 1695 C CA . ALA A 1 256 ? -4.276 42.878 41.866 1.00 10.77 246 ALA X CA 1
ATOM 1696 C C . ALA A 1 256 ? -4.581 42.351 43.260 1.00 12.80 246 ALA X C 1
ATOM 1697 O O . ALA A 1 256 ? -3.672 41.995 44.008 1.00 11.46 246 ALA X O 1
ATOM 1699 N N . PRO A 1 257 ? -5.873 42.291 43.617 1.00 14.24 247 PRO X N 1
ATOM 1700 C CA . PRO A 1 257 ? -6.381 41.827 44.913 1.00 15.86 247 PRO X CA 1
ATOM 1701 C C . PRO A 1 257 ? -5.839 40.478 45.385 1.00 16.38 247 PRO X C 1
ATOM 1702 O O . PRO A 1 257 ? -5.748 40.228 46.589 1.00 14.02 247 PRO X O 1
ATOM 1706 N N . LEU A 1 258 ? -5.480 39.611 44.447 1.00 14.49 248 LEU X N 1
ATOM 1707 C CA . LEU A 1 258 ? -4.989 38.292 44.811 1.00 15.60 248 LEU X CA 1
ATOM 1708 C C . LEU A 1 258 ? -3.470 38.131 44.811 1.00 16.38 248 LEU X C 1
ATOM 1709 O O . LEU A 1 258 ? -2.967 37.020 44.963 1.00 16.63 248 LEU X O 1
ATOM 1714 N N . PHE A 1 259 ? -2.741 39.228 44.632 1.00 15.19 249 PHE X N 1
ATOM 1715 C CA . PHE A 1 259 ? -1.281 39.169 44.665 1.00 16.29 249 PHE X CA 1
ATOM 1716 C C . PHE A 1 259 ? -0.858 39.943 45.909 1.00 17.61 249 PHE X C 1
ATOM 1717 O O . PHE A 1 259 ? -1.062 41.152 45.996 1.00 17.25 249 PHE X O 1
ATOM 1725 N N . PRO A 1 260 ? -0.248 39.254 46.882 1.00 19.88 250 PRO X N 1
ATOM 1726 C CA . PRO A 1 260 ? 0.205 39.849 48.144 1.00 20.77 250 PRO X CA 1
ATOM 1727 C C . PRO A 1 260 ? 0.987 41.161 48.102 1.00 21.53 250 PRO X C 1
ATOM 1728 O O . PRO A 1 260 ? 0.588 42.141 48.726 1.00 21.48 250 PRO X O 1
ATOM 1732 N N . GLN A 1 261 ? 2.090 41.183 47.364 1.00 18.74 251 GLN X N 1
ATOM 1733 C CA . GLN A 1 261 ? 2.945 42.364 47.308 1.00 19.49 251 GLN X CA 1
ATOM 1734 C C . GLN A 1 261 ? 2.510 43.512 46.396 1.00 18.49 251 GLN X C 1
ATOM 1735 O O . GLN A 1 261 ? 1.817 43.308 45.402 1.00 16.57 251 GLN X O 1
ATOM 1741 N N . LYS A 1 262 ? 2.929 44.724 46.755 1.00 16.61 252 LYS X N 1
ATOM 1742 C CA . LYS A 1 262 ? 2.644 45.914 45.958 1.00 14.48 252 LYS X CA 1
ATOM 1743 C C . LYS A 1 262 ? 3.463 45.730 44.684 1.00 14.64 252 LYS X C 1
ATOM 1744 O O . LYS A 1 262 ? 4.641 45.382 44.755 1.00 13.72 252 LYS X O 1
ATOM 1750 N N . ARG A 1 263 ? 2.847 45.951 43.527 1.00 12.02 253 ARG X N 1
ATOM 1751 C CA . ARG A 1 263 ? 3.544 45.795 42.253 1.00 14.59 253 ARG X CA 1
ATOM 1752 C C . ARG A 1 263 ? 3.494 47.056 41.409 1.00 16.95 253 ARG X C 1
ATOM 1753 O O . ARG A 1 263 ? 2.526 47.823 41.460 1.00 15.13 253 ARG X O 1
ATOM 1761 N N . GLU A 1 264 ? 4.547 47.285 40.641 1.00 19.70 254 GLU X N 1
ATOM 1762 C CA . GLU A 1 264 ? 4.513 48.402 39.722 1.00 21.99 254 GLU X CA 1
ATOM 1763 C C . GLU A 1 264 ? 4.270 47.862 38.312 1.00 18.55 254 GLU X C 1
ATOM 1764 O O . GLU A 1 264 ? 4.678 46.753 37.962 1.00 15.49 254 GLU X O 1
ATOM 1770 N N . GLU A 1 265 ? 3.546 48.642 37.526 1.00 11.97 255 GLU X N 1
ATOM 1771 C CA . GLU A 1 265 ? 3.222 48.305 36.150 1.00 9.36 255 GLU X CA 1
ATOM 1772 C C . GLU A 1 265 ? 4.477 48.216 35.296 1.00 7.41 255 GLU X C 1
ATOM 1773 O O . GLU A 1 265 ? 5.203 49.197 35.171 1.00 6.26 255 GLU X O 1
ATOM 1779 N N . GLY A 1 266 ? 4.724 47.061 34.691 1.00 5.99 256 GLY X N 1
ATOM 1780 C CA . GLY A 1 266 ? 5.893 46.924 33.838 1.00 5.74 256 GLY X CA 1
ATOM 1781 C C . GLY A 1 266 ? 5.502 46.535 32.419 1.00 5.77 256 GLY X C 1
ATOM 1782 O O . GLY A 1 266 ? 4.470 45.888 32.205 1.00 6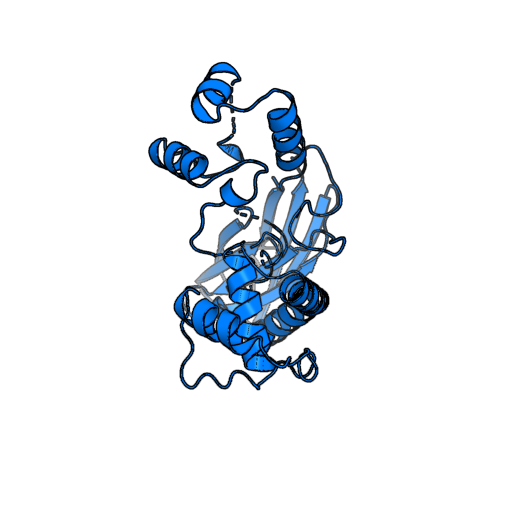.31 256 GLY X O 1
ATOM 1783 N N . TRP A 1 267 ? 6.331 46.914 31.450 1.00 1.88 257 TRP X N 1
ATOM 1784 C CA . TRP A 1 267 ? 6.066 46.623 30.044 1.00 5.06 257 TRP X CA 1
ATOM 1785 C C . TRP A 1 267 ? 7.310 46.150 29.288 1.00 4.25 257 TRP X C 1
ATOM 1786 O O . TRP A 1 267 ? 8.439 46.413 29.699 1.00 5.50 257 TRP X O 1
ATOM 1797 N N . TRP A 1 268 ? 7.086 45.448 28.180 1.00 4.46 258 TRP X N 1
ATOM 1798 C CA . TRP A 1 268 ? 8.158 45.002 27.295 1.00 4.07 258 TRP X CA 1
ATOM 1799 C C . TRP A 1 268 ? 7.738 45.454 25.907 1.0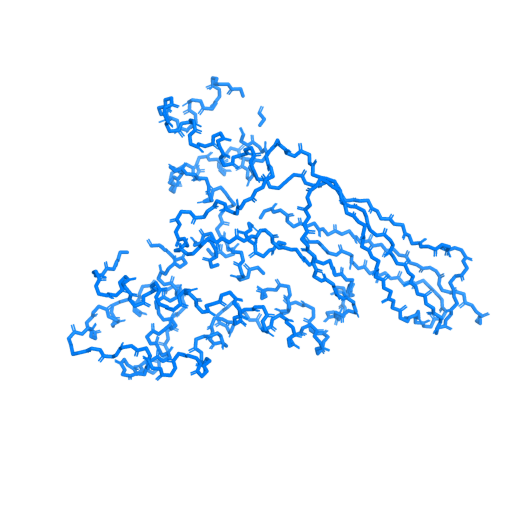0 6.45 258 TRP X C 1
ATOM 1800 O O . TRP A 1 268 ? 6.565 45.411 25.558 1.00 4.70 258 TRP X O 1
ATOM 1811 N N . VAL A 1 269 ? 8.689 45.890 25.111 1.00 5.48 259 VAL X N 1
ATOM 1812 C CA . VAL A 1 269 ? 8.393 46.275 23.748 1.00 5.93 259 VAL X CA 1
ATOM 1813 C C . VAL A 1 269 ? 9.270 45.276 23.025 1.00 7.41 259 VAL X C 1
ATOM 1814 O O . VAL A 1 269 ? 10.441 45.119 23.369 1.00 2.33 259 VAL X O 1
ATOM 1818 N N . VAL A 1 270 ? 8.719 44.602 22.029 1.00 7.15 260 VAL X N 1
ATOM 1819 C CA . VAL A 1 270 ? 9.462 43.574 21.328 1.00 6.32 260 VAL X CA 1
ATOM 1820 C C . VAL A 1 270 ? 9.301 43.618 19.816 1.00 7.51 260 VAL X C 1
ATOM 1821 O O . VAL A 1 270 ? 8.229 43.936 19.307 1.00 6.47 260 VAL X O 1
ATOM 1825 N N . ILE A 1 271 ? 10.376 43.287 19.109 1.00 5.18 261 ILE X N 1
ATOM 1826 C CA . ILE A 1 271 ? 10.330 43.182 17.655 1.00 7.02 261 ILE X CA 1
ATOM 1827 C C . ILE A 1 271 ? 10.693 41.730 17.373 1.00 6.87 261 ILE X C 1
ATOM 1828 O O . ILE A 1 271 ? 11.693 41.221 17.892 1.00 4.49 261 ILE X O 1
ATOM 1833 N N . GLY A 1 272 ? 9.882 41.061 16.564 1.00 8.13 262 GLY X N 1
ATOM 1834 C CA . GLY A 1 272 ? 10.168 39.678 16.235 1.00 8.42 262 GLY X CA 1
ATOM 1835 C C . GLY A 1 272 ? 9.626 39.297 14.870 1.00 9.16 262 GLY X C 1
ATOM 1836 O O . GLY A 1 272 ? 8.911 40.079 14.235 1.00 8.55 262 GLY X O 1
ATOM 1837 N N . ASP A 1 273 ? 9.986 38.102 14.411 1.00 8.70 263 ASP X N 1
ATOM 1838 C CA . ASP A 1 273 ? 9.508 37.586 13.130 1.00 10.16 263 ASP X CA 1
ATOM 1839 C C . ASP A 1 273 ? 8.560 36.450 13.497 1.00 12.17 263 ASP X C 1
ATOM 1840 O O . ASP A 1 273 ? 9.001 35.347 13.824 1.00 10.13 263 ASP X O 1
ATOM 1845 N N . ALA A 1 274 ? 7.260 36.724 13.454 1.00 11.00 264 ALA X N 1
ATOM 1846 C CA . ALA A 1 274 ? 6.258 35.729 13.812 1.00 14.48 264 ALA X CA 1
ATOM 1847 C C . ALA A 1 274 ? 6.309 34.487 12.932 1.00 17.00 264 ALA X C 1
ATOM 1848 O O . ALA A 1 274 ? 6.036 33.379 13.398 1.00 17.77 264 ALA X O 1
ATOM 1850 N N . LYS A 1 275 ? 6.660 34.671 11.664 1.00 19.86 265 LYS X N 1
ATOM 1851 C CA . LYS A 1 275 ? 6.733 33.555 10.730 1.00 21.37 265 LYS X CA 1
ATOM 1852 C C . LYS A 1 275 ? 7.810 32.544 11.097 1.00 20.54 265 LYS X C 1
ATOM 1853 O O . LYS A 1 275 ? 7.588 31.340 10.998 1.00 21.25 265 LYS X O 1
ATOM 1859 N N . SER A 1 276 ? 8.969 33.029 11.530 1.00 18.85 266 SER X N 1
ATOM 1860 C CA . SER A 1 276 ? 10.069 32.144 11.896 1.00 16.79 266 SER X CA 1
ATOM 1861 C C . SER A 1 276 ? 10.211 31.940 13.404 1.00 16.31 266 SER X C 1
ATOM 1862 O O . SER A 1 276 ? 11.119 31.244 13.858 1.00 15.47 266 SER X O 1
ATOM 1865 N N . ASN A 1 277 ? 9.315 32.552 14.175 1.00 13.66 267 ASN X N 1
ATOM 1866 C CA . ASN A 1 277 ? 9.318 32.438 15.633 1.00 11.66 267 ASN X CA 1
ATOM 1867 C C . ASN A 1 277 ? 10.621 32.941 16.253 1.00 9.24 267 ASN X C 1
ATOM 1868 O O . ASN A 1 277 ? 11.107 32.392 17.242 1.00 7.34 267 ASN X O 1
ATOM 1873 N N . SER A 1 278 ? 11.169 34.006 15.677 1.00 8.30 268 SER X N 1
ATOM 1874 C CA . SER A 1 278 ? 12.423 34.583 16.144 1.00 7.56 268 SER X CA 1
ATOM 1875 C C . SER A 1 278 ? 12.240 35.912 16.889 1.00 7.10 268 SER X C 1
ATOM 1876 O O . SER A 1 278 ? 11.588 36.826 16.387 1.00 5.93 268 SER X O 1
ATOM 1879 N N . LEU A 1 279 ? 12.808 36.013 18.087 1.00 6.11 269 LEU X N 1
ATOM 1880 C CA . LEU A 1 279 ? 12.709 37.252 18.849 1.00 5.68 269 LEU X CA 1
ATOM 1881 C C . LEU A 1 279 ? 13.991 38.027 18.573 1.00 5.67 269 LEU X C 1
ATOM 1882 O O . LEU A 1 279 ? 15.081 37.609 18.967 1.00 7.56 269 LEU X O 1
ATOM 1887 N N . ILE A 1 280 ? 13.845 39.159 17.896 1.00 5.66 270 ILE X N 1
ATOM 1888 C CA . ILE A 1 280 ? 14.972 39.988 17.485 1.00 5.79 270 ILE X CA 1
ATOM 1889 C C . ILE A 1 280 ? 15.421 41.080 18.448 1.00 9.34 270 ILE X C 1
ATOM 1890 O O . ILE A 1 280 ? 16.618 41.233 18.703 1.00 7.76 270 ILE X O 1
ATOM 1895 N N . SER A 1 281 ? 14.478 41.851 18.977 1.00 7.18 271 SER X N 1
ATOM 1896 C CA . SER A 1 281 ? 14.841 42.921 19.900 1.00 9.65 271 SER X CA 1
ATOM 1897 C C . SER A 1 281 ? 13.838 43.034 21.030 1.00 8.08 271 SER X C 1
ATOM 1898 O O . SER A 1 281 ? 12.649 42.803 20.836 1.00 8.45 271 SER X O 1
ATOM 1901 N N . ILE A 1 282 ? 14.324 43.388 22.213 1.00 8.34 272 ILE X N 1
ATOM 1902 C CA . ILE A 1 282 ? 13.450 43.528 23.369 1.00 7.77 272 ILE X CA 1
ATOM 1903 C C . ILE A 1 282 ? 13.982 44.554 24.357 1.00 9.99 272 ILE X C 1
ATOM 1904 O O . ILE A 1 282 ? 15.189 44.671 24.561 1.00 5.94 272 ILE X O 1
ATOM 1909 N N . LYS A 1 283 ? 13.062 45.309 24.947 1.00 7.16 273 LYS X N 1
ATOM 1910 C CA . LYS A 1 283 ? 13.384 46.319 25.942 1.00 12.17 273 LYS X CA 1
ATOM 1911 C C . LYS A 1 283 ? 12.288 46.348 26.997 1.00 14.70 273 LYS X C 1
ATOM 1912 O O . LYS A 1 283 ? 11.106 46.226 26.682 1.00 11.14 273 LYS X O 1
ATOM 1918 N N . ARG A 1 284 ? 12.692 46.509 28.249 1.00 15.47 274 ARG X N 1
ATOM 1919 C CA . ARG A 1 284 ? 11.753 46.569 29.356 1.00 19.01 274 ARG X CA 1
ATOM 1920 C C . ARG A 1 284 ? 11.577 48.045 29.709 1.00 18.45 274 ARG X C 1
ATOM 1921 O O . ARG A 1 284 ? 12.525 48.821 29.587 1.00 17.97 274 ARG X O 1
ATOM 1929 N N . LEU A 1 285 ? 10.365 48.451 30.085 1.00 16.57 275 LEU X N 1
ATOM 1930 C CA . LEU A 1 285 ? 10.142 49.839 30.493 1.00 16.06 275 LEU X CA 1
ATOM 1931 C C . LEU A 1 285 ? 8.978 50.029 31.469 1.00 16.14 275 LEU X C 1
ATOM 1932 O O . LEU A 1 285 ? 8.133 49.150 31.650 1.00 12.92 275 LEU X O 1
ATOM 1937 N N . THR A 1 286 ? 8.976 51.179 32.131 1.00 17.29 276 THR X N 1
ATOM 1938 C CA . THR A 1 286 ? 7.902 51.545 33.040 1.00 18.58 276 THR X CA 1
ATOM 1939 C C . THR A 1 286 ? 7.376 52.820 32.401 1.00 17.67 276 THR X C 1
ATOM 1940 O O . THR A 1 286 ? 8.141 53.578 31.803 1.00 20.13 276 THR X O 1
ATOM 1944 N N . LEU A 1 287 ? 6.079 53.062 32.514 1.00 17.04 277 LEU X N 1
ATOM 1945 C CA . LEU A 1 287 ? 5.488 54.232 31.887 1.00 15.55 277 LEU X CA 1
ATOM 1946 C C . LEU A 1 287 ? 4.636 55.088 32.804 1.00 14.23 277 LEU X C 1
ATOM 1947 O O . LEU A 1 287 ? 3.81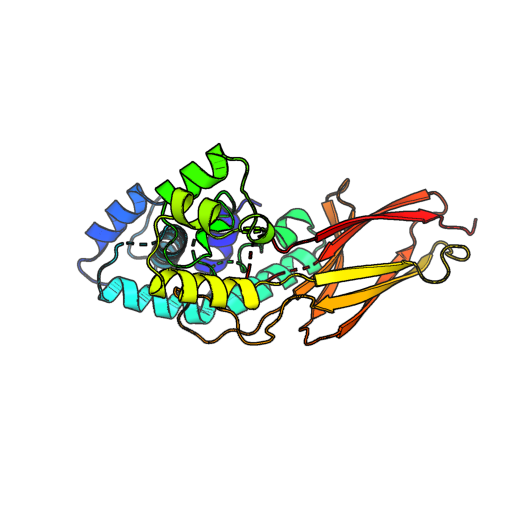6 54.570 33.563 1.00 13.10 277 LEU X O 1
ATOM 1952 N N . GLN A 1 288 ? 4.839 56.402 32.723 1.00 14.47 278 GLN X N 1
ATOM 1953 C CA . GLN A 1 288 ? 4.049 57.363 33.488 1.00 13.98 278 GLN X CA 1
ATOM 1954 C C . GLN A 1 288 ? 2.966 57.848 32.521 1.00 14.64 278 GLN X C 1
ATOM 1955 O O . GLN A 1 288 ? 2.058 57.090 32.197 1.00 15.08 278 GLN X O 1
ATOM 1961 N N . GLN A 1 289 ? 3.059 59.092 32.056 1.00 13.77 279 GLN X N 1
ATOM 1962 C CA . GLN A 1 289 ? 2.080 59.630 31.103 1.00 16.42 279 GLN X CA 1
ATOM 1963 C C . GLN A 1 289 ? 2.510 59.343 29.661 1.00 16.36 279 GLN X C 1
ATOM 1964 O O . GLN A 1 289 ? 1.705 58.900 28.838 1.00 14.59 279 GLN X O 1
ATOM 1970 N N . LYS A 1 290 ? 3.779 59.621 29.370 1.00 12.15 280 LYS X N 1
ATOM 1971 C CA . LYS A 1 290 ? 4.351 59.425 28.040 1.00 11.18 280 LYS X CA 1
ATOM 1972 C C . LYS A 1 290 ? 5.761 58.857 28.138 1.00 10.58 280 LYS X C 1
ATOM 1973 O O . LYS A 1 290 ? 6.480 59.117 29.097 1.00 7.22 280 LYS X O 1
ATOM 1979 N N . ALA A 1 291 ? 6.150 58.074 27.142 1.00 10.16 281 ALA X N 1
ATOM 1980 C CA . ALA A 1 291 ? 7.486 57.505 27.118 1.00 9.18 281 ALA X CA 1
ATOM 1981 C C . ALA A 1 291 ? 7.899 57.246 25.687 1.00 10.21 281 ALA X C 1
ATOM 1982 O O . ALA A 1 291 ? 7.057 57.021 24.821 1.00 9.34 281 ALA X O 1
ATOM 1984 N N . LYS A 1 292 ? 9.205 57.298 25.447 1.00 10.98 282 LYS X N 1
ATOM 1985 C CA . LYS A 1 292 ? 9.768 57.026 24.135 1.00 13.03 282 LYS X CA 1
ATOM 1986 C C . LYS A 1 292 ? 10.694 55.830 24.318 1.00 15.32 282 LYS X C 1
ATOM 1987 O O . LYS A 1 292 ? 11.475 55.787 25.271 1.00 13.29 282 LYS X O 1
ATOM 1993 N N . VAL A 1 293 ? 10.596 54.852 23.427 1.00 13.53 283 VAL X N 1
ATOM 1994 C CA . VAL A 1 293 ? 11.443 53.669 23.513 1.00 12.75 283 VAL X CA 1
ATOM 1995 C C . VAL A 1 293 ? 12.065 53.423 22.149 1.00 14.38 283 VAL X C 1
ATOM 1996 O O . VAL A 1 293 ? 11.369 53.413 21.136 1.00 12.32 283 VAL X O 1
ATOM 2000 N N . LYS A 1 294 ? 13.375 53.227 22.122 1.00 13.36 284 LYS X N 1
ATOM 2001 C CA . LYS A 1 294 ? 14.063 52.987 20.865 1.00 12.85 284 LYS X CA 1
ATOM 2002 C C . LYS A 1 294 ? 14.596 51.565 20.763 1.00 11.98 284 LYS X C 1
ATOM 2003 O O . LYS A 1 294 ? 15.356 51.105 21.619 1.00 9.73 284 LYS X O 1
ATOM 2009 N N . LEU A 1 295 ? 14.178 50.867 19.718 1.00 8.89 285 LEU X N 1
ATOM 2010 C CA . LEU A 1 295 ? 14.651 49.517 19.474 1.00 10.88 285 LEU X CA 1
ATOM 2011 C C . LEU A 1 295 ? 15.403 49.543 18.154 1.00 12.14 285 LEU X C 1
ATOM 2012 O O . LEU A 1 295 ? 15.107 50.358 17.274 1.00 10.47 285 LEU X O 1
ATOM 2017 N N . ASP A 1 296 ? 16.389 48.666 18.024 1.00 9.30 286 ASP X N 1
ATOM 2018 C CA . ASP A 1 296 ? 17.142 48.582 16.786 1.00 10.43 286 ASP X CA 1
ATOM 2019 C C . ASP A 1 296 ? 17.563 47.142 16.548 1.00 9.06 286 ASP X C 1
ATOM 2020 O O . ASP A 1 296 ? 17.607 46.336 17.478 1.00 9.00 286 ASP X O 1
ATOM 2025 N N . PHE A 1 297 ? 17.817 46.809 15.290 1.00 8.25 287 PHE X N 1
ATOM 2026 C CA . PHE A 1 297 ? 18.291 45.484 14.940 1.00 7.40 287 PHE X CA 1
ATOM 2027 C C . PHE A 1 297 ? 19.023 45.545 13.605 1.00 7.09 287 PHE X C 1
ATOM 2028 O O . PHE A 1 297 ? 18.881 46.506 12.844 1.00 7.68 287 PHE X O 1
ATOM 2036 N N . VAL A 1 298 ? 19.830 44.529 13.335 1.00 6.23 288 VAL X N 1
ATOM 2037 C CA . VAL A 1 298 ? 20.587 44.476 12.093 1.00 5.61 288 VAL X CA 1
ATOM 2038 C C . VAL A 1 298 ? 19.667 44.181 10.904 1.00 5.06 288 VAL X C 1
ATOM 2039 O O . VAL A 1 298 ? 18.887 43.231 10.942 1.00 6.69 288 VAL X O 1
ATOM 2043 N N . ALA A 1 299 ? 19.752 44.991 9.851 1.00 5.54 289 ALA X N 1
ATOM 2044 C CA . ALA A 1 299 ? 18.921 44.763 8.669 1.00 4.95 289 ALA X CA 1
ATOM 2045 C C . ALA A 1 299 ? 19.427 43.525 7.931 1.00 5.21 289 ALA X C 1
ATOM 2046 O O . ALA A 1 299 ? 20.633 43.356 7.748 1.00 4.30 289 ALA X O 1
ATOM 2048 N N . PRO A 1 300 ? 18.510 42.639 7.504 1.00 5.51 290 PRO X N 1
ATOM 2049 C CA . PRO A 1 300 ? 18.891 41.419 6.787 1.00 5.33 290 PRO X CA 1
ATOM 2050 C C . PRO A 1 300 ? 19.309 41.731 5.352 1.00 6.64 290 PRO X C 1
ATOM 2051 O O . PRO A 1 300 ? 19.643 42.874 5.036 1.00 5.71 290 PRO X O 1
ATOM 2055 N N . ALA A 1 301 ? 19.287 40.716 4.492 1.00 6.70 291 ALA X N 1
ATOM 2056 C CA . ALA A 1 301 ? 19.667 40.890 3.091 1.00 7.37 291 ALA X CA 1
ATOM 2057 C C . ALA A 1 301 ? 18.748 41.903 2.398 1.00 9.65 291 ALA X C 1
ATOM 2058 O O . ALA A 1 301 ? 17.603 42.095 2.818 1.00 5.33 291 ALA X O 1
ATOM 2060 N N . THR A 1 302 ? 19.253 42.562 1.353 1.00 8.58 292 THR X N 1
ATOM 2061 C CA . THR A 1 302 ? 18.463 43.545 0.606 1.00 9.56 292 THR X CA 1
ATOM 2062 C C . THR A 1 302 ? 17.143 42.933 0.133 1.00 10.59 292 THR X C 1
ATOM 2063 O O . THR A 1 302 ? 17.077 41.760 -0.216 1.00 9.05 292 THR X O 1
ATOM 2067 N N . GLY A 1 303 ? 16.088 43.738 0.136 1.00 11.49 293 GLY X N 1
ATOM 2068 C CA . GLY A 1 303 ? 14.786 43.245 -0.269 1.00 8.47 293 GLY X CA 1
ATOM 2069 C C . GLY A 1 303 ? 13.731 43.621 0.758 1.00 9.58 293 GLY X C 1
ATOM 2070 O O . GLY A 1 303 ? 14.022 44.330 1.723 1.00 7.92 293 GLY X O 1
ATOM 2071 N N . ALA A 1 304 ? 12.507 43.140 0.558 1.00 10.05 294 ALA X N 1
ATOM 2072 C CA . ALA A 1 304 ? 11.398 43.439 1.461 1.00 10.45 294 ALA X CA 1
ATOM 2073 C C . ALA A 1 304 ? 11.293 42.425 2.596 1.00 9.85 294 ALA X C 1
ATOM 2074 O O . ALA A 1 304 ? 11.425 41.226 2.369 1.00 10.17 294 ALA X O 1
ATOM 2076 N N . HIS A 1 305 ? 11.043 42.908 3.812 1.00 8.12 295 HIS X N 1
ATOM 2077 C CA . HIS A 1 305 ? 10.910 42.034 4.979 1.00 9.68 295 HIS X CA 1
ATOM 2078 C C . HIS A 1 305 ? 9.755 42.456 5.876 1.00 9.84 295 HIS X C 1
ATOM 2079 O O . HIS A 1 305 ? 9.388 43.626 5.915 1.00 9.20 295 HIS X O 1
ATOM 2086 N N . ASN A 1 306 ? 9.193 41.493 6.600 1.00 10.59 296 ASN X N 1
ATOM 2087 C CA . ASN A 1 306 ? 8.085 41.764 7.504 1.00 10.77 296 ASN X CA 1
ATOM 2088 C C . ASN A 1 306 ? 8.406 41.358 8.927 1.00 10.91 296 ASN X C 1
ATOM 2089 O O . ASN A 1 306 ? 9.063 40.345 9.160 1.00 9.47 296 ASN X O 1
ATOM 2094 N N . TYR A 1 307 ? 7.953 42.168 9.876 1.00 9.61 297 TYR X N 1
ATOM 2095 C CA . TYR A 1 307 ? 8.147 41.854 11.280 1.00 10.09 297 TYR X CA 1
ATOM 2096 C C . TYR A 1 307 ? 6.910 42.229 12.072 1.00 8.48 297 TYR X C 1
ATOM 2097 O O . TYR A 1 307 ? 5.939 42.774 11.543 1.00 9.31 297 TYR X O 1
ATOM 2106 N N . THR A 1 308 ? 6.964 41.910 13.355 1.00 7.96 298 THR X N 1
ATOM 2107 C CA . THR A 1 308 ? 5.911 42.278 14.260 1.00 6.61 298 THR X CA 1
ATOM 2108 C C . THR A 1 308 ? 6.467 43.012 15.484 1.00 6.82 298 THR X C 1
ATOM 2109 O O . THR A 1 308 ? 7.456 42.590 16.091 1.00 7.23 298 THR X O 1
ATOM 2113 N N . LEU A 1 309 ? 5.854 44.156 15.777 1.00 5.06 299 LEU X N 1
ATOM 2114 C CA . LEU A 1 309 ? 6.161 44.952 16.958 1.00 6.54 299 LEU X CA 1
ATOM 2115 C C . LEU A 1 309 ? 5.099 44.591 18.032 1.00 7.48 299 LEU X C 1
ATOM 2116 O O . LEU A 1 309 ? 3.887 44.702 17.806 1.00 7.75 299 LEU X O 1
ATOM 2121 N N . TYR A 1 310 ? 5.581 44.148 19.194 1.00 7.40 300 TYR X N 1
ATOM 2122 C CA . TYR A 1 310 ? 4.735 43.753 20.322 1.00 6.56 300 TYR X CA 1
ATOM 2123 C C . TYR A 1 310 ? 4.919 44.686 21.519 1.00 5.05 300 TYR X C 1
ATOM 2124 O O . TYR A 1 310 ? 6.019 45.167 21.775 1.00 5.36 300 TYR X O 1
ATOM 2133 N N . PHE A 1 311 ? 3.840 44.918 22.259 1.00 5.45 301 PHE X N 1
ATOM 2134 C CA . PHE A 1 311 ? 3.866 45.733 23.476 1.00 6.03 301 PHE X CA 1
ATOM 2135 C C . PHE A 1 311 ? 3.120 44.836 24.474 1.00 7.95 301 PHE X C 1
ATOM 2136 O O . PHE A 1 311 ? 1.928 44.538 24.322 1.00 5.44 301 PHE X O 1
ATOM 2152 N N . SER A 1 313 ? 2.381 43.580 28.594 1.00 6.34 303 SER X N 1
ATOM 2153 C CA . SER A 1 313 ? 2.289 43.903 30.007 1.00 7.03 303 SER X CA 1
ATOM 2154 C C . SER A 1 313 ? 2.894 42.784 30.862 1.00 4.94 303 SER X C 1
ATOM 2155 O O . SER A 1 313 ? 3.031 41.643 30.422 1.00 6.80 303 SER X O 1
ATOM 2158 N N . ASP A 1 314 ? 3.278 43.107 32.086 1.00 7.32 304 ASP X N 1
ATOM 2159 C CA . ASP A 1 314 ? 3.731 42.043 32.972 1.00 7.27 304 ASP X CA 1
ATOM 2160 C C . ASP A 1 314 ? 2.815 42.027 34.192 1.00 6.40 304 ASP X C 1
ATOM 2161 O O . ASP A 1 314 ? 3.116 41.354 35.174 1.00 6.90 304 ASP X O 1
ATOM 2166 N N . ALA A 1 315 ? 1.666 42.694 34.076 1.00 5.33 305 ALA X N 1
ATOM 2167 C CA . ALA A 1 315 ? 0.774 42.910 35.209 1.00 6.35 305 ALA X CA 1
ATOM 2168 C C . ALA A 1 315 ? -0.723 42.772 34.977 1.00 5.80 305 ALA X C 1
ATOM 2169 O O . ALA A 1 315 ? -1.456 42.392 35.882 1.00 6.57 305 ALA X O 1
ATOM 2171 N N . TYR A 1 316 ? -1.169 43.129 33.779 1.00 5.49 306 TYR X N 1
ATOM 2172 C CA . TYR A 1 316 ? -2.581 43.093 33.418 1.00 5.44 306 TYR X CA 1
ATOM 2173 C C . TYR A 1 316 ? -2.715 42.252 32.161 1.00 6.58 306 TYR X C 1
ATOM 2174 O O . TYR A 1 316 ? -1.745 42.092 31.414 1.00 5.59 306 TYR X O 1
ATOM 2191 N N . GLY A 1 318 ? -5.159 41.506 28.563 1.00 7.35 308 GLY X N 1
ATOM 2192 C CA . GLY A 1 318 ? -6.047 42.166 27.623 1.00 6.27 308 GLY X CA 1
ATOM 2193 C C . GLY A 1 318 ? -5.497 43.476 27.079 1.00 8.38 308 GLY X C 1
ATOM 2194 O O . GLY A 1 318 ? -6.103 44.072 26.191 1.00 8.84 308 GLY X O 1
ATOM 2195 N N . CYS A 1 319 ? -4.342 43.904 27.585 1.00 9.97 309 CYS X N 1
ATOM 2196 C CA . CYS A 1 319 ? -3.700 45.172 27.216 1.00 11.37 309 CYS X CA 1
ATOM 2197 C C . CYS A 1 319 ? -2.583 45.076 26.211 1.00 12.08 309 CYS X C 1
ATOM 2198 O O . CYS A 1 319 ? -1.921 46.082 25.951 1.00 11.76 309 CYS X O 1
ATOM 2201 N N . ASP A 1 320 ? -2.324 43.899 25.671 1.00 8.86 310 ASP X N 1
ATOM 2202 C CA . ASP A 1 320 ? -1.174 43.784 24.790 1.00 7.55 310 ASP X CA 1
ATOM 2203 C C . ASP A 1 320 ? -1.476 44.266 23.395 1.00 8.85 310 ASP X C 1
ATOM 2204 O O . ASP A 1 320 ? -2.620 44.249 22.971 1.00 5.67 310 ASP X O 1
ATOM 2209 N N . GLN A 1 321 ? -0.453 44.725 22.688 1.00 5.98 311 GLN X N 1
ATOM 2210 C CA . GLN A 1 321 ? -0.669 45.210 21.334 1.00 8.07 311 GLN X CA 1
ATOM 2211 C C . GLN A 1 321 ? 0.367 44.609 20.398 1.00 9.55 311 GLN X C 1
ATOM 2212 O O . GLN A 1 321 ? 1.505 44.340 20.792 1.00 8.57 311 GLN X O 1
ATOM 2218 N N . GLU A 1 322 ? -0.049 44.391 19.158 1.00 7.58 312 GLU X N 1
ATOM 2219 C CA . GLU A 1 322 ? 0.802 43.814 18.123 1.00 9.45 312 GLU X CA 1
ATOM 2220 C C . GLU A 1 322 ? 0.604 44.597 16.834 1.00 8.98 312 GLU X C 1
ATOM 2221 O O . GLU A 1 322 ? -0.527 44.850 16.447 1.00 7.48 312 GLU X O 1
ATOM 2227 N N . TYR A 1 323 ? 1.695 44.959 16.165 1.00 10.16 313 TYR X N 1
ATOM 2228 C CA . TYR A 1 323 ? 1.619 45.697 14.905 1.00 10.89 313 TYR X CA 1
ATOM 2229 C C . TYR A 1 323 ? 2.597 45.100 13.906 1.00 11.54 313 TYR X C 1
ATOM 2230 O O . TYR A 1 323 ? 3.808 45.088 14.134 1.00 11.13 313 TYR X O 1
ATOM 2239 N N . LYS A 1 324 ? 2.061 44.589 12.804 1.00 12.54 314 LYS X N 1
ATOM 2240 C CA . LYS A 1 324 ? 2.891 43.987 11.769 1.00 14.25 314 LYS X CA 1
ATOM 2241 C C . LYS A 1 324 ? 3.406 45.091 10.863 1.00 12.87 314 LYS X C 1
ATOM 2242 O O . LYS A 1 324 ? 2.622 45.775 10.209 1.00 14.70 314 LYS X O 1
ATOM 2248 N N . PHE A 1 325 ? 4.723 45.275 10.827 1.00 11.31 315 PHE X N 1
ATOM 2249 C CA . PHE A 1 325 ? 5.298 46.322 9.993 1.00 10.46 315 PHE X CA 1
ATOM 2250 C C . PHE A 1 325 ? 6.274 45.755 8.979 1.00 10.91 315 PHE X C 1
ATOM 2251 O O . PHE A 1 325 ? 6.659 44.591 9.062 1.00 10.83 315 PHE X O 1
ATOM 2259 N N . SER A 1 326 ? 6.654 46.566 8.002 1.00 12.22 316 SER X N 1
ATOM 2260 C CA . SER A 1 326 ? 7.587 46.099 6.992 1.00 13.98 316 SER X CA 1
ATOM 2261 C C . SER A 1 326 ? 8.677 47.114 6.707 1.00 15.58 316 SER X C 1
ATOM 2262 O O . SER A 1 326 ? 8.537 48.302 7.001 1.00 15.28 316 SER X O 1
ATOM 2265 N N . VAL A 1 327 ? 9.775 46.621 6.147 1.00 15.57 317 VAL X N 1
ATOM 2266 C CA . VAL A 1 327 ? 10.912 47.457 5.809 1.00 16.09 317 VAL X CA 1
ATOM 2267 C C . VAL A 1 327 ? 11.464 47.040 4.449 1.00 17.25 317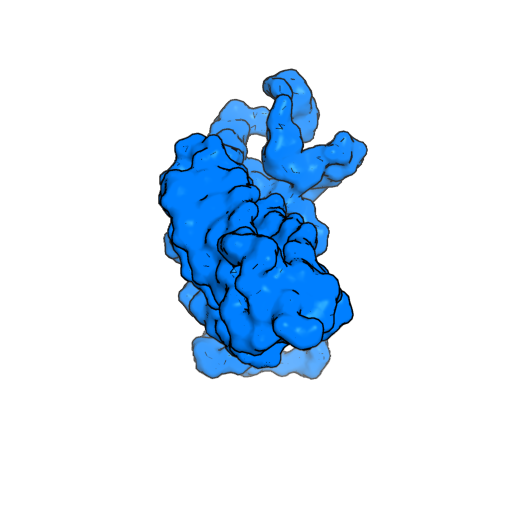 VAL X C 1
ATOM 2268 O O . VAL A 1 327 ? 11.340 45.883 4.047 1.00 14.44 317 VAL X O 1
ATOM 2272 N N . ASP A 1 328 ? 12.058 47.997 3.747 1.00 17.59 318 ASP X N 1
ATOM 2273 C CA . ASP A 1 328 ? 12.678 47.738 2.456 1.00 18.41 318 ASP X CA 1
ATOM 2274 C C . ASP A 1 328 ? 14.164 47.972 2.674 1.00 16.77 318 ASP X C 1
ATOM 2275 O O . ASP A 1 328 ? 14.600 49.101 2.903 1.00 15.84 318 ASP X O 1
ATOM 2280 N N . VAL A 1 329 ? 14.938 46.897 2.630 1.00 13.29 319 VAL X N 1
ATOM 2281 C CA . VAL A 1 329 ? 16.368 47.004 2.839 1.00 10.57 319 VAL X CA 1
ATOM 2282 C C . VAL A 1 329 ? 17.082 47.244 1.518 1.00 13.87 319 VAL X C 1
ATOM 2283 O O . VAL A 1 329 ? 16.951 46.464 0.569 1.00 9.56 319 VAL X O 1
ATOM 2287 N N . LYS A 1 330 ? 17.811 48.342 1.437 1.00 15.28 320 LYS X N 1
ATOM 2288 C CA . LYS A 1 330 ? 18.564 48.592 0.223 1.00 20.21 320 LYS X CA 1
ATOM 2289 C C . LYS A 1 330 ? 19.975 47.983 0.396 1.00 23.38 320 LYS X C 1
ATOM 2290 O O . LYS A 1 330 ? 20.248 47.234 1.324 1.00 22.04 320 LYS X O 1
ATOM 2296 N N . GLU A 1 331 ? 20.731 48.143 -0.662 1.00 26.39 321 GLU X N 1
ATOM 2297 C CA . GLU A 1 331 ? 22.155 48.150 -0.737 1.00 32.77 321 GLU X CA 1
ATOM 2298 C C . GLU A 1 331 ? 22.949 47.863 -1.929 1.00 39.71 321 GLU X C 1
ATOM 2299 O O . GLU A 1 331 ? 23.313 48.999 -2.269 1.00 36.89 321 GLU X O 1
ATOM 2305 N N . ALA A 1 332 ? 22.315 46.936 -2.601 1.00 49.61 322 ALA X N 1
ATOM 2306 C CA . ALA A 1 332 ? 23.019 45.745 -3.130 1.00 54.93 322 ALA X CA 1
ATOM 2307 C C . ALA A 1 332 ? 21.920 44.943 -3.633 1.00 58.43 322 ALA X C 1
ATOM 2308 O O . ALA A 1 332 ? 21.252 45.727 -4.345 1.00 54.88 322 ALA X O 1
#

Sequence (282 aa):
TKVRGLIEIISNAAEYENIPIRHHEDNLLRQLAQKVPHKLNNPKFNDPHVKTNLLLQAHLSRQLSAELQSDTEEILSKAIRLIQACVDVLSSNGWLSPALAAELAQVTQAWSKDSYLKQLPHFTSEHIKRCTDKGVESVFDIEEDEERNALLQLTDSQIADVARFCNRYPNIELSYEVVDKDSIRSGGPVVVLVQLEREEEVTGPVIAPLFPQKREEGWWVVIGDAKSNSLISIKRLTLQQKAKVKLDFVAPATGAHNYTLYFSDAYGCDQEYKFSVDVKEA

Nearest PDB structures (foldseek):
  2q0z-assembly1_X  TM=1.003E+00  e=9.930E-54  Homo sapiens
  7bdk-assembly1_B  TM=9.787E-01  e=3.074E-45  Homo sapiens
  7a5p-assembly1_q  TM=9.785E-01  e=3.298E-44  Homo sapiens
  6ah0-assembly1_D  TM=9.771E-01  e=1.081E-43  Homo sapiens
  5yzg-assembly1_D  TM=9.771E-01  e=1.081E-43  Homo sapiens

Secondary structure (DSSP, 8-state):
--HHHHHHHHHTSGGGTT----TT-HHHHHHHHHHSSS--SS--TT-HHHHHHHHHHHHHT----HHHHHHHHHHHHHHHHHHHHHHHHHHHTTBHHHHHH----------TTS-GGGGSTT--HHHHHHHHHTT--STTT---HHHHHHHH---HHHHHHHHHHHTTS--EEEEEEETTGGG-BTTSEEEEEEEEEE-SS--SS---TT-SS-----EEEEEEETTTTEEEEEEEE--SSEEEEEEEEE--SSEEEEEEEE---------EEEEEEEEB--

Radius of gyration: 21.52 Å; Cα contacts (8 Å, |Δi|>4): 452; chains: 1; bounding box: 53×49×61 Å

B-factor: mean 19.81, std 16.43, range [1.58, 119.3]

Foldseek 3Di:
DDLLVLLLQLLVDPVQQDQDQDDPCVVVVVVLLVPFPDHDDPDDSRGSSSLLSSLLSCQLVDDDDPVSLVSSLVSLVCRLVSLVVVLVVCLVVFQQPSNVSSVSLLSQQRDPPDQLCSSAPPQDPQLVVQCVVVVNGDLVSCVDDVVNCVRRVDDPVSVVSRVVQSLAPFDKDKDKDFPPLVDAAAQDKTKIKIKIFGDGHDADWADHVSRPDTHAKKKKKWKHAPVVSTTFWIDIDHDDGMDMDMIMGGHHDAAKDKIKIWMTSHGSNIDIDIDMGGHDDD

Solvent-accessible surface area: 14803 Å² total